Protein AF-A0A932KC76-F1 (afdb_monomer_lite)

Radius of gyration: 28.45 Å; chains: 1; bounding box: 93×72×53 Å

Foldseek 3Di:
DDDDDDDDDDDDDDDPPPDLVVQLCCPLVCVCPPDPPPDPPPPDDDDDPPDDDDDDDDDDDDDDDDDDDDDDDDDDDDDDDDDDDDDDPPDDPQDQQPQDPVDWDAAWDWDWDQDPVGIDIDIDGCLQPRQVVRFQVSCVSNVVQPPWDQLDDDPPPDGKIQAPVSPPPHFATSVGQFFFDAAACVLSCQVVDAPLRSNVPDDDDPVRRRPGSVRVLVVQVADYDNSHRHDRDDVSDDDFDAPHGGRGGRMD

Secondary structure (DSSP, 8-state):
-PPPPPP--------SSSSSSTTTTSSHHHHGGG--SS-S--S---------------------------------------------------PPPPP--SPPP-SEEEEEEEETTEEEEEEEETTT-HHHHHHHHHHHHTTTTTT----EEETTTEEE---SSSSSS---BTTBS-B-----TGGGTTTSSBHHHHTTT----HHHHTSBHHHHHHHTT----TTS-PPP--TT------SSTT-B-S--

Sequence (252 aa):
MRPRKLPISCSAPTACEGVLTGQISERIVSYLAKKNLSDYPARAMKNLHKFIIPLFALAFLLVSCKPETGPGNEAAPEQADSGTTDDSMKAEPYAIAPEFTGKLLTGKHTVVLRTSKGEITIVLNADAAPKTVTNFIYLAKSGYYNGLTFHRIIPGFMAQGGDPNGDGTGGASIFGESFEDEINADSYGLDDKTLKEAAEGQPLPPDIANKTIKEYYEMQGYTYDNKLRSLPMVRGAIAMANRGPNTNGSQF

Structure (mmCIF, N/CA/C/O backbone):
data_AF-A0A932KC76-F1
#
_entry.id   AF-A0A932KC76-F1
#
loop_
_atom_site.group_PDB
_atom_site.id
_atom_site.type_symbol
_atom_site.label_atom_id
_atom_site.label_alt_id
_atom_site.label_comp_id
_atom_site.label_asym_id
_atom_site.label_entity_id
_atom_site.label_seq_id
_atom_site.pdbx_PDB_ins_code
_atom_site.Cartn_x
_atom_site.Cartn_y
_atom_site.Cartn_z
_atom_site.occupancy
_atom_site.B_iso_or_equiv
_atom_site.auth_seq_id
_atom_site.auth_comp_id
_atom_site.auth_asym_id
_atom_site.auth_atom_id
_atom_site.pdbx_PDB_model_num
ATOM 1 N N . MET A 1 1 ? -15.060 -46.368 -23.880 1.00 43.22 1 MET A N 1
ATOM 2 C CA . MET A 1 1 ? -15.040 -45.875 -22.484 1.00 43.22 1 MET A CA 1
ATOM 3 C C . MET A 1 1 ? -15.166 -44.357 -22.506 1.00 43.22 1 MET A C 1
ATOM 5 O O . MET A 1 1 ? -14.297 -43.705 -23.061 1.00 43.22 1 MET A O 1
ATOM 9 N N . ARG A 1 2 ? -16.277 -43.801 -22.003 1.00 35.44 2 ARG A N 1
ATOM 10 C CA . ARG A 1 2 ? -16.470 -42.350 -21.804 1.00 35.44 2 ARG A CA 1
ATOM 11 C C . ARG A 1 2 ? -16.058 -41.993 -20.367 1.00 35.44 2 ARG A C 1
ATOM 13 O O . ARG A 1 2 ? -16.341 -42.803 -19.482 1.00 35.44 2 ARG A O 1
ATOM 20 N N . PRO A 1 3 ? -15.448 -40.828 -20.097 1.00 41.25 3 PRO A N 1
ATOM 21 C CA . PRO A 1 3 ? -15.157 -40.423 -18.727 1.00 41.25 3 PRO A CA 1
ATOM 22 C C . PRO A 1 3 ? -16.449 -40.020 -18.000 1.00 41.25 3 PRO A C 1
ATOM 24 O O . PRO A 1 3 ? -17.305 -39.318 -18.546 1.00 41.25 3 PRO A O 1
ATOM 27 N N . ARG A 1 4 ? -16.603 -40.520 -16.769 1.00 34.84 4 ARG A N 1
ATOM 28 C CA . ARG A 1 4 ? -17.743 -40.264 -15.881 1.00 34.84 4 ARG A CA 1
ATOM 29 C C . ARG A 1 4 ? -17.731 -38.797 -15.445 1.00 34.84 4 ARG A C 1
ATOM 31 O O . ARG A 1 4 ? -16.767 -38.349 -14.836 1.00 34.84 4 ARG A O 1
ATOM 38 N N . LYS A 1 5 ? -18.821 -38.078 -15.718 1.00 36.31 5 LYS A N 1
ATOM 39 C CA . LYS A 1 5 ? -19.162 -36.830 -15.025 1.00 36.31 5 LYS A CA 1
ATOM 40 C C . LYS A 1 5 ? -19.624 -37.186 -13.610 1.00 36.31 5 LYS A C 1
ATOM 42 O O . LYS A 1 5 ? -20.572 -37.955 -13.465 1.00 36.31 5 LYS A O 1
ATOM 47 N N . LEU A 1 6 ? -18.961 -36.643 -12.593 1.00 34.78 6 LEU A N 1
ATOM 48 C CA . LEU A 1 6 ? -19.499 -36.576 -11.233 1.00 34.78 6 LEU A CA 1
ATOM 49 C C . LEU A 1 6 ? -20.431 -35.354 -11.134 1.00 34.78 6 LEU A C 1
ATOM 51 O O . LEU A 1 6 ? -20.092 -34.307 -11.692 1.00 34.78 6 LEU A O 1
ATOM 55 N N . PRO A 1 7 ? -21.595 -35.464 -10.471 1.00 34.44 7 PRO A N 1
ATOM 56 C CA . PRO A 1 7 ? -22.518 -34.356 -10.307 1.00 34.44 7 PRO A CA 1
ATOM 57 C C . PRO A 1 7 ? -22.162 -33.582 -9.035 1.00 34.44 7 PRO A C 1
ATOM 59 O O . PRO A 1 7 ? -22.054 -34.167 -7.962 1.00 34.44 7 PRO A O 1
ATOM 62 N N . ILE A 1 8 ? -22.025 -32.263 -9.134 1.00 32.06 8 ILE A N 1
ATOM 63 C CA . ILE A 1 8 ? -22.148 -31.392 -7.964 1.00 32.06 8 ILE A CA 1
ATOM 64 C C . ILE A 1 8 ? -23.360 -30.512 -8.227 1.00 32.06 8 ILE A C 1
ATOM 66 O O . ILE A 1 8 ? -23.292 -29.511 -8.937 1.00 32.06 8 ILE A O 1
ATOM 70 N N . SER A 1 9 ? -24.497 -30.958 -7.701 1.00 28.84 9 SER A N 1
ATOM 71 C CA . SER A 1 9 ? -25.629 -30.090 -7.423 1.00 28.84 9 SER A CA 1
ATOM 72 C C . SER A 1 9 ? -25.338 -29.345 -6.124 1.00 28.84 9 SER A C 1
ATOM 74 O O . SER A 1 9 ? -25.142 -29.989 -5.097 1.00 28.84 9 SER A O 1
ATOM 76 N N . CYS A 1 10 ? -25.391 -28.019 -6.147 1.00 26.81 10 CYS A N 1
ATOM 77 C CA . CYS A 1 10 ? -25.793 -27.247 -4.978 1.00 26.81 10 CYS A CA 1
ATOM 78 C C . CYS A 1 10 ? -26.766 -26.168 -5.442 1.00 26.81 10 CYS A C 1
ATOM 80 O O . CYS A 1 10 ? -26.433 -25.274 -6.216 1.00 26.81 10 CYS A O 1
ATOM 82 N N . SER A 1 11 ? -28.000 -26.343 -4.997 1.00 30.75 11 SER A N 1
ATOM 83 C CA . SER A 1 11 ? -29.098 -25.399 -5.047 1.00 30.75 11 SER A CA 1
ATOM 84 C C . SER A 1 11 ? -28.974 -24.362 -3.928 1.00 30.75 11 SER A C 1
ATOM 86 O O . SER A 1 11 ? -28.652 -24.720 -2.798 1.00 30.75 11 SER A O 1
ATOM 88 N N . ALA A 1 12 ? -29.405 -23.146 -4.261 1.00 32.28 12 ALA A N 1
ATOM 89 C CA . ALA A 1 12 ? -29.891 -22.056 -3.411 1.00 32.28 12 ALA A CA 1
ATOM 90 C C . ALA A 1 12 ? -28.934 -20.883 -3.084 1.00 32.28 12 ALA A C 1
ATOM 92 O O . ALA A 1 12 ? -27.738 -21.085 -2.873 1.00 32.28 12 ALA A O 1
ATOM 93 N N . PRO A 1 13 ? -29.472 -19.642 -3.064 1.00 42.00 13 PRO A N 1
ATOM 94 C CA . PRO A 1 13 ? -28.718 -18.396 -3.099 1.00 42.00 13 PRO A CA 1
ATOM 95 C C . PRO A 1 13 ? -28.818 -17.660 -1.756 1.00 42.00 13 PRO A C 1
ATOM 97 O O . PRO A 1 13 ? -29.831 -17.037 -1.489 1.00 42.00 13 PRO A O 1
ATOM 100 N N . THR A 1 14 ? -27.783 -17.707 -0.920 1.00 35.53 14 THR A N 1
ATOM 101 C CA . THR A 1 14 ? -27.634 -16.810 0.250 1.00 35.53 14 THR A CA 1
ATOM 102 C C . THR A 1 14 ? -26.244 -17.019 0.841 1.00 35.53 14 THR A C 1
ATOM 104 O O . THR A 1 14 ? -26.058 -17.782 1.783 1.00 35.53 14 THR A O 1
ATOM 107 N N . ALA A 1 15 ? -25.236 -16.403 0.229 1.00 30.34 15 ALA A N 1
ATOM 108 C CA . ALA A 1 15 ? -23.880 -16.320 0.779 1.00 30.34 15 ALA A CA 1
ATOM 109 C C . ALA A 1 15 ? -23.135 -15.113 0.184 1.00 30.34 15 ALA A C 1
ATOM 111 O O . ALA A 1 15 ? -21.980 -15.208 -0.212 1.00 30.34 15 ALA A O 1
ATOM 112 N N . CYS A 1 16 ? -23.813 -13.971 0.073 1.00 29.89 16 CYS A N 1
ATOM 113 C CA . CYS A 1 16 ? -23.211 -12.716 -0.377 1.00 29.89 16 CYS A CA 1
ATOM 114 C C . CYS A 1 16 ? -23.636 -11.574 0.548 1.00 29.89 16 CYS A C 1
ATOM 116 O O . CYS A 1 16 ? -24.221 -10.603 0.101 1.00 29.89 16 CYS A O 1
ATOM 118 N N . GLU A 1 17 ? -23.359 -11.720 1.845 1.00 31.77 17 GLU A N 1
ATOM 119 C CA . GLU A 1 17 ? -23.468 -10.619 2.822 1.00 31.77 17 GLU A CA 1
ATOM 120 C C . GLU A 1 17 ? -22.498 -10.763 4.021 1.00 31.77 17 GLU A C 1
ATOM 122 O O . GL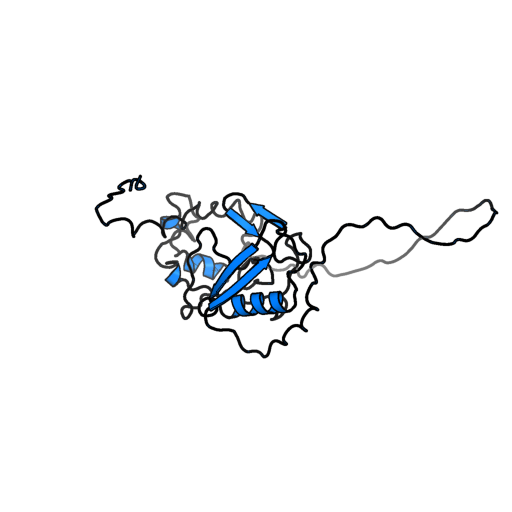U A 1 17 ? -22.505 -9.941 4.927 1.00 31.77 17 GLU A O 1
ATOM 127 N N . GLY A 1 18 ? -21.607 -11.771 4.030 1.00 31.28 18 GLY A N 1
ATOM 128 C CA . GLY A 1 18 ? -20.832 -12.156 5.227 1.00 31.28 18 GLY A CA 1
ATOM 129 C C . GLY A 1 18 ? -19.319 -12.342 5.059 1.00 31.28 18 GLY A C 1
ATOM 130 O O . GLY A 1 18 ? -18.708 -12.979 5.907 1.00 31.28 18 GLY A O 1
ATOM 131 N N . VAL A 1 19 ? -18.700 -11.837 3.981 1.00 34.12 19 VAL A N 1
ATOM 132 C CA . VAL A 1 19 ? -17.247 -12.019 3.714 1.00 34.12 19 VAL A CA 1
ATOM 133 C C . VAL A 1 19 ? -16.432 -10.718 3.817 1.00 34.12 19 VAL A C 1
ATOM 135 O O . VAL A 1 19 ? -15.215 -10.775 3.926 1.00 34.12 19 VAL A O 1
ATOM 138 N N . LEU A 1 20 ? -17.063 -9.540 3.886 1.00 30.62 20 LEU A N 1
ATOM 139 C CA . LEU A 1 20 ? -16.348 -8.255 4.036 1.00 30.62 20 LEU A CA 1
ATOM 140 C C . LEU A 1 20 ? -16.387 -7.676 5.453 1.00 30.62 20 LEU A C 1
ATOM 142 O O . LEU A 1 20 ? -15.526 -6.885 5.814 1.00 30.62 20 LEU A O 1
ATOM 146 N N . THR A 1 21 ? -17.292 -8.166 6.298 1.00 36.34 21 THR A N 1
ATOM 147 C CA . THR A 1 21 ? -17.189 -8.059 7.760 1.00 36.34 21 THR A CA 1
ATOM 148 C C . THR A 1 21 ? -16.098 -8.960 8.344 1.00 36.34 21 THR A C 1
ATOM 150 O O . THR A 1 21 ? -15.566 -8.657 9.407 1.00 36.34 21 THR A O 1
ATOM 153 N N . GLY A 1 22 ? -15.708 -10.020 7.627 1.00 34.06 22 GLY A N 1
ATOM 154 C CA . GLY A 1 22 ? -14.801 -11.078 8.094 1.00 34.06 22 GLY A CA 1
ATOM 155 C C . GLY A 1 22 ? -13.319 -10.707 8.225 1.00 34.06 22 GLY A C 1
ATOM 156 O O . GLY A 1 22 ? -12.520 -11.567 8.566 1.00 34.06 22 GLY A O 1
ATOM 157 N N . GLN A 1 23 ? -12.948 -9.451 7.963 1.00 34.09 23 GLN A N 1
ATOM 158 C CA . GLN A 1 23 ? -11.620 -8.901 8.259 1.00 34.09 23 GLN A CA 1
ATOM 159 C C . GLN A 1 23 ? -11.664 -7.610 9.085 1.00 34.09 23 GLN A C 1
ATOM 161 O O . GLN A 1 23 ? -10.612 -7.145 9.517 1.00 34.09 23 GLN A O 1
ATOM 166 N N . ILE A 1 24 ? -12.848 -7.032 9.345 1.00 43.22 24 ILE A N 1
ATOM 167 C CA . ILE A 1 24 ? -12.976 -5.757 10.083 1.00 43.22 24 ILE A CA 1
ATOM 168 C C . ILE A 1 24 ? -12.354 -5.882 11.493 1.00 43.22 24 ILE A C 1
ATOM 170 O O . ILE A 1 24 ? -11.997 -4.894 12.129 1.00 43.22 24 ILE A O 1
ATOM 174 N N . SER A 1 25 ? -12.187 -7.124 11.959 1.00 47.38 25 SER A N 1
ATOM 175 C CA . SER A 1 25 ? -12.118 -7.512 13.353 1.00 47.38 25 SER A CA 1
ATOM 176 C C . SER A 1 25 ? -10.974 -8.434 13.745 1.00 47.38 25 SER A C 1
ATOM 178 O O . SER A 1 25 ? -11.007 -8.869 14.888 1.00 47.38 25 SER A O 1
ATOM 180 N N . GLU A 1 26 ? -9.962 -8.757 12.929 1.00 42.25 26 GLU A N 1
ATOM 181 C CA . GLU A 1 26 ? -9.049 -9.857 13.333 1.00 42.25 26 GLU A CA 1
ATOM 182 C C . GLU A 1 26 ? -8.224 -9.569 14.622 1.00 42.25 26 GLU A C 1
ATOM 184 O O . GLU A 1 26 ? -7.392 -10.385 14.995 1.00 42.25 26 GLU A O 1
ATOM 189 N N . ARG A 1 27 ? -8.462 -8.415 15.285 1.00 41.88 27 ARG A N 1
ATOM 190 C CA . ARG A 1 27 ? -8.756 -8.137 16.732 1.00 41.88 27 ARG A CA 1
ATOM 191 C C . ARG A 1 27 ? -8.798 -6.603 17.077 1.00 41.88 27 ARG A C 1
ATOM 193 O O . ARG A 1 27 ? -7.955 -6.149 17.845 1.00 41.88 27 ARG A O 1
ATOM 200 N N . ILE A 1 28 ? -9.515 -5.697 16.389 1.00 46.59 28 ILE A N 1
ATOM 201 C CA . ILE A 1 28 ? -9.200 -4.230 16.479 1.00 46.59 28 ILE A CA 1
ATOM 202 C C . ILE A 1 28 ? -7.684 -3.820 16.265 1.00 46.59 28 ILE A C 1
ATOM 204 O O . ILE A 1 28 ? -7.224 -2.761 16.666 1.00 46.59 28 ILE A O 1
ATOM 208 N N . VAL A 1 29 ? -6.732 -4.517 15.627 1.00 46.41 29 VAL A N 1
ATOM 209 C CA . VAL A 1 29 ? -6.619 -5.879 15.076 1.00 46.41 29 VAL A CA 1
ATOM 210 C C . VAL A 1 29 ? -5.594 -6.767 15.839 1.00 46.41 29 VAL A C 1
ATOM 212 O O . VAL A 1 29 ? -5.428 -7.953 15.605 1.00 46.41 29 VAL A O 1
ATOM 215 N N . SER A 1 30 ? -4.970 -6.226 16.886 1.00 37.06 30 SER A N 1
ATOM 216 C CA . SER A 1 30 ? -4.443 -6.969 18.053 1.00 37.06 30 SER A CA 1
ATOM 217 C C . SER A 1 30 ? -4.619 -6.119 19.323 1.00 37.06 30 SER A C 1
ATOM 219 O O . SER A 1 30 ? -3.827 -6.207 20.262 1.00 37.06 30 SER A O 1
ATOM 221 N N . TYR A 1 31 ? -5.699 -5.322 19.296 1.00 36.56 31 TYR A N 1
ATOM 222 C CA . TYR A 1 31 ? -6.247 -4.396 20.285 1.00 36.56 31 TYR A CA 1
ATOM 223 C C . TYR A 1 31 ? -5.351 -3.220 20.687 1.00 36.56 31 TYR A C 1
ATOM 225 O O . TYR A 1 31 ? -4.827 -3.228 21.789 1.00 36.56 31 TYR A O 1
ATOM 233 N N . LEU A 1 32 ? -5.119 -2.204 19.840 1.00 43.03 32 LEU A N 1
ATOM 234 C CA . LEU A 1 32 ? -4.143 -1.143 20.193 1.00 43.03 32 LEU A CA 1
ATOM 235 C C . LEU A 1 32 ? -2.765 -1.757 20.544 1.00 43.03 32 LEU A C 1
ATOM 237 O O . LEU A 1 32 ? -2.151 -1.362 21.534 1.00 43.03 32 LEU A O 1
ATOM 241 N N . ALA A 1 33 ? -2.370 -2.827 19.834 1.00 39.38 33 ALA A N 1
ATOM 242 C CA . ALA A 1 33 ? -1.402 -3.845 20.257 1.00 39.38 33 ALA A CA 1
ATOM 243 C C . ALA A 1 33 ? -0.299 -3.322 21.203 1.00 39.38 33 ALA A C 1
ATOM 245 O O . ALA A 1 33 ? 0.772 -2.904 20.776 1.00 39.38 33 ALA A O 1
ATOM 246 N N . LYS A 1 34 ? -0.588 -3.430 22.510 1.00 35.72 34 LYS A N 1
ATOM 247 C CA . LYS A 1 34 ? 0.327 -3.361 23.665 1.00 35.72 34 LYS A CA 1
ATOM 248 C C . LYS A 1 34 ? 0.801 -2.006 24.224 1.00 35.72 34 LYS A C 1
ATOM 250 O O . LYS A 1 34 ? 1.716 -2.049 25.040 1.00 35.72 34 LYS A O 1
ATOM 255 N N . LYS A 1 35 ? 0.118 -0.876 23.994 1.00 43.44 35 LYS A N 1
ATOM 256 C CA . LYS A 1 35 ? 0.541 0.489 24.412 1.00 43.44 35 LYS A CA 1
ATOM 257 C C . LYS A 1 35 ? 1.549 1.115 23.436 1.00 43.44 35 LYS A C 1
ATOM 259 O O . LYS A 1 35 ? 2.639 0.586 23.243 1.00 43.44 35 LYS A O 1
ATOM 264 N N . ASN A 1 36 ? 1.283 2.353 23.023 1.00 36.97 36 ASN A N 1
ATOM 265 C CA . ASN A 1 36 ? 2.328 3.379 23.045 1.00 36.97 36 ASN A CA 1
ATOM 266 C C . ASN A 1 36 ? 2.741 3.579 24.517 1.00 36.97 36 ASN A C 1
ATOM 268 O O . ASN A 1 36 ? 2.145 4.358 25.255 1.00 36.97 36 ASN A O 1
ATOM 272 N N . LEU A 1 37 ? 3.697 2.769 24.968 1.00 40.69 37 LEU A N 1
ATOM 273 C CA . LEU A 1 37 ? 4.413 2.878 26.236 1.00 40.69 37 LEU A CA 1
ATOM 274 C C . LEU A 1 37 ? 5.452 4.018 26.103 1.00 40.69 37 LEU A C 1
ATOM 276 O O . LEU A 1 37 ? 6.639 3.736 26.095 1.00 40.69 37 LEU A O 1
ATOM 280 N N . SER A 1 38 ? 5.051 5.268 25.839 1.00 34.97 38 SER A N 1
ATOM 281 C CA . SER A 1 38 ? 5.394 6.382 26.745 1.00 34.97 38 SER A CA 1
ATOM 282 C C . SER A 1 38 ? 4.512 7.635 26.635 1.00 34.97 38 SER A C 1
ATOM 284 O O . SER A 1 38 ? 4.485 8.396 27.595 1.00 34.97 38 SER A O 1
ATOM 286 N N . ASP A 1 39 ? 3.791 7.883 25.539 1.00 38.66 39 ASP A N 1
ATOM 287 C CA . ASP A 1 39 ? 3.308 9.242 25.242 1.00 38.66 39 ASP A CA 1
ATOM 288 C C . ASP A 1 39 ? 1.791 9.328 25.025 1.00 38.66 39 ASP A C 1
ATOM 290 O O . ASP A 1 39 ? 1.286 9.362 23.906 1.00 38.66 39 ASP A O 1
ATOM 294 N N . TYR A 1 40 ? 1.054 9.466 26.129 1.00 35.94 40 TYR A N 1
ATOM 295 C CA . TYR A 1 40 ? 0.041 10.523 26.159 1.00 35.94 40 TYR A CA 1
ATOM 296 C C . TYR A 1 40 ? 0.824 11.825 26.342 1.00 35.94 40 TYR A C 1
ATOM 298 O O . TYR A 1 40 ? 1.577 11.897 27.318 1.00 35.94 40 TYR A O 1
ATOM 306 N N . PRO A 1 41 ? 0.682 12.867 25.500 1.00 36.66 41 PRO A N 1
ATOM 307 C CA . PRO A 1 41 ? 1.266 14.145 25.853 1.00 36.66 41 PRO A CA 1
ATOM 308 C C . PRO A 1 41 ? 0.574 14.603 27.135 1.00 36.66 41 PRO A C 1
ATOM 310 O O . PRO A 1 41 ? -0.601 14.983 27.136 1.00 36.66 41 PRO A O 1
ATOM 313 N N . ALA A 1 42 ? 1.312 14.536 28.244 1.00 33.31 42 ALA A N 1
ATOM 314 C CA . ALA A 1 42 ? 0.985 15.256 29.451 1.00 33.31 42 ALA A CA 1
ATOM 315 C C . ALA A 1 42 ? 0.815 16.713 29.033 1.00 33.31 42 ALA A C 1
ATOM 317 O O . ALA A 1 42 ? 1.764 17.425 28.694 1.00 33.31 42 ALA A O 1
ATOM 318 N N . ARG A 1 43 ? -0.440 17.144 28.982 1.00 36.75 43 ARG A N 1
ATOM 319 C CA . ARG A 1 43 ? -0.778 18.540 28.809 1.00 36.75 43 ARG A CA 1
ATOM 320 C C . ARG A 1 43 ? -0.072 19.294 29.940 1.00 36.75 43 ARG A C 1
ATOM 322 O O . ARG A 1 43 ? -0.369 19.060 31.105 1.00 36.75 43 ARG A O 1
ATOM 329 N N . ALA A 1 44 ? 0.820 20.200 29.541 1.00 35.47 44 ALA A N 1
ATOM 330 C CA . ALA A 1 44 ? 1.606 21.136 30.346 1.00 35.47 44 ALA A CA 1
ATOM 331 C C . ALA A 1 44 ? 2.957 20.636 30.896 1.00 35.47 44 ALA A C 1
ATOM 333 O O . ALA A 1 44 ? 3.049 20.148 32.014 1.00 35.47 44 ALA A O 1
ATOM 334 N N . MET A 1 45 ? 4.042 21.009 30.210 1.00 31.02 45 MET A N 1
ATOM 335 C CA . MET A 1 45 ? 5.187 21.604 30.903 1.00 31.02 45 MET A CA 1
ATOM 336 C C . MET A 1 45 ? 5.577 22.919 30.234 1.00 31.02 45 MET A C 1
ATOM 338 O O . MET A 1 45 ? 6.147 22.976 29.149 1.00 31.02 45 MET A O 1
ATOM 342 N N . LYS A 1 46 ? 5.222 24.002 30.926 1.00 41.28 46 LYS A N 1
ATOM 343 C CA . LYS A 1 46 ? 5.827 25.317 30.756 1.00 41.28 46 LYS A CA 1
ATOM 344 C C . LYS A 1 46 ? 7.308 25.192 31.131 1.00 41.28 46 LYS A C 1
ATOM 346 O O . LYS A 1 46 ? 7.613 24.675 32.199 1.00 41.28 46 LYS A O 1
ATOM 351 N N . ASN A 1 47 ? 8.179 25.772 30.311 1.00 40.84 47 ASN A N 1
ATOM 352 C CA . ASN A 1 47 ? 9.558 26.144 30.636 1.00 40.84 47 ASN A CA 1
ATOM 353 C C . ASN A 1 47 ? 10.582 25.002 30.771 1.00 40.84 47 ASN A C 1
ATOM 355 O O . ASN A 1 47 ? 10.936 24.616 31.881 1.00 40.84 47 ASN A O 1
ATOM 359 N N . LEU A 1 48 ? 11.205 24.602 29.657 1.00 37.28 48 LEU A N 1
ATOM 360 C CA . LEU A 1 48 ? 12.538 23.975 29.705 1.00 37.28 48 LEU A CA 1
ATOM 361 C C . LEU A 1 48 ? 13.510 24.528 28.648 1.00 37.28 48 LEU A C 1
ATOM 363 O O . LEU A 1 48 ? 14.383 23.838 28.148 1.00 37.28 48 LEU A O 1
ATOM 367 N N . HIS A 1 49 ? 13.420 25.831 28.376 1.00 34.28 49 HIS A N 1
ATOM 368 C CA . HIS A 1 49 ? 14.472 26.620 27.705 1.00 34.28 49 HIS A CA 1
ATOM 369 C C . HIS A 1 49 ? 15.606 27.027 28.672 1.00 34.28 49 HIS A C 1
ATOM 371 O O . HIS A 1 49 ? 16.414 27.904 28.380 1.00 34.28 49 HIS A O 1
ATOM 377 N N . LYS A 1 50 ? 15.664 26.415 29.858 1.00 37.72 50 LYS A N 1
ATOM 378 C CA . LYS A 1 50 ? 16.699 26.654 30.863 1.00 37.72 50 LYS A CA 1
ATOM 379 C C . LYS A 1 50 ? 17.589 25.425 30.978 1.00 37.72 50 LYS A C 1
ATOM 381 O O . LYS A 1 50 ? 17.487 24.749 31.979 1.00 37.72 50 LYS A O 1
ATOM 386 N N . PHE A 1 51 ? 18.416 25.140 29.979 1.00 33.91 51 PHE A N 1
ATOM 387 C CA . PHE A 1 51 ? 19.782 24.653 30.197 1.00 33.91 51 PHE A CA 1
ATOM 388 C C . PHE A 1 51 ? 20.593 24.945 28.933 1.00 33.91 51 PHE A C 1
ATOM 390 O O . PHE A 1 51 ? 20.376 24.388 27.862 1.00 33.91 51 PHE A O 1
ATOM 397 N N . ILE A 1 52 ? 21.454 25.942 29.090 1.00 34.38 52 ILE A N 1
ATOM 398 C CA . ILE A 1 52 ? 22.343 26.530 28.102 1.00 34.38 52 ILE A CA 1
ATOM 399 C C . ILE A 1 52 ? 23.605 25.648 27.985 1.00 34.38 52 ILE A C 1
ATOM 401 O O . ILE A 1 52 ? 24.109 25.128 28.975 1.00 34.38 52 ILE A O 1
ATOM 405 N N . ILE A 1 53 ? 24.040 25.504 26.736 1.00 33.69 53 ILE A N 1
ATOM 406 C CA . ILE A 1 53 ? 25.271 24.973 26.101 1.00 33.69 53 ILE A CA 1
ATOM 407 C C . ILE A 1 53 ? 26.575 25.572 26.732 1.00 33.69 53 ILE A C 1
ATOM 409 O O . ILE A 1 53 ? 26.437 26.567 27.443 1.00 33.69 53 ILE A O 1
ATOM 413 N N . PRO A 1 54 ? 27.850 25.238 26.373 1.00 46.88 54 PRO A N 1
ATOM 414 C CA . PRO A 1 54 ? 28.623 24.010 26.044 1.00 46.88 54 PRO A CA 1
ATOM 415 C C . PRO A 1 54 ? 29.864 23.853 26.990 1.00 46.88 54 PRO A C 1
ATOM 417 O O . PRO A 1 54 ? 29.944 24.539 28.001 1.00 46.88 54 PRO A O 1
ATOM 420 N N . LEU A 1 55 ? 30.871 23.042 26.593 1.00 30.52 55 LEU A N 1
ATOM 421 C CA . LEU A 1 55 ? 32.340 23.279 26.701 1.00 30.52 55 LEU A CA 1
ATOM 422 C C . LEU A 1 55 ? 33.100 22.122 27.390 1.00 30.52 55 LEU A C 1
ATOM 424 O O . LEU A 1 55 ? 32.998 21.948 28.596 1.00 30.52 55 LEU A O 1
ATOM 428 N N . PHE A 1 56 ? 33.888 21.347 26.635 1.00 32.44 56 PHE A N 1
ATOM 429 C CA . PHE A 1 56 ? 35.359 21.359 26.721 1.00 32.44 56 PHE A CA 1
ATOM 430 C C . PHE A 1 56 ? 35.987 20.331 25.770 1.00 32.44 56 PHE A C 1
ATOM 432 O O . PHE A 1 56 ? 35.671 19.144 25.779 1.00 32.44 56 PHE A O 1
ATOM 439 N N . ALA A 1 57 ? 36.899 20.836 24.945 1.00 32.59 57 ALA A N 1
ATOM 440 C CA . ALA A 1 57 ? 37.867 20.067 24.186 1.00 32.59 57 ALA A CA 1
ATOM 441 C C . ALA A 1 57 ? 39.022 19.590 25.088 1.00 32.59 57 ALA A C 1
ATOM 443 O O . ALA A 1 57 ? 39.243 20.158 26.157 1.00 32.59 57 ALA A O 1
ATOM 444 N N . LEU A 1 58 ? 39.817 18.664 24.538 1.00 32.97 58 LEU A N 1
ATOM 445 C CA . LEU A 1 58 ? 41.291 18.606 24.584 1.00 32.97 58 LEU A CA 1
ATOM 446 C C . LEU A 1 58 ? 41.900 17.303 25.150 1.00 32.97 58 LEU A C 1
ATOM 448 O O . LEU A 1 58 ? 41.923 17.056 26.349 1.00 32.97 58 LEU A O 1
ATOM 452 N N . ALA A 1 59 ? 42.406 16.512 24.196 1.00 36.19 59 ALA A N 1
ATOM 453 C CA . ALA A 1 59 ? 43.642 15.721 24.142 1.00 36.19 59 ALA A CA 1
ATOM 454 C C . ALA A 1 59 ? 44.410 15.355 25.428 1.00 36.19 59 ALA A C 1
ATOM 456 O O . ALA A 1 59 ? 44.790 16.233 26.190 1.00 36.19 59 ALA A O 1
ATOM 457 N N . PHE A 1 60 ? 44.867 14.094 25.503 1.00 37.22 60 PHE A N 1
ATOM 458 C CA . PHE A 1 60 ? 46.260 13.779 25.854 1.00 37.22 60 PHE A CA 1
ATOM 459 C C . PHE A 1 60 ? 46.750 12.479 25.182 1.00 37.22 60 PHE A C 1
ATOM 461 O O . PHE A 1 60 ? 45.973 11.612 24.795 1.00 37.22 60 PHE A O 1
ATOM 468 N N . LEU A 1 61 ? 48.067 12.438 24.996 1.00 33.06 61 LEU A N 1
ATOM 469 C CA . LEU A 1 61 ? 48.899 11.753 24.003 1.00 33.06 61 LEU A CA 1
ATOM 470 C C . LEU A 1 61 ? 49.804 10.674 24.655 1.00 33.06 61 LEU A C 1
ATOM 472 O O . LEU A 1 61 ? 50.295 10.922 25.750 1.00 33.06 61 LEU A O 1
ATOM 476 N N . LEU A 1 62 ? 50.138 9.618 23.881 1.00 35.47 62 LEU A N 1
ATOM 477 C CA . LEU A 1 62 ? 51.395 8.807 23.861 1.00 35.47 62 LEU A CA 1
ATOM 478 C C . LEU A 1 62 ? 51.692 7.914 25.100 1.00 35.47 62 LEU A C 1
ATOM 480 O O . LEU A 1 62 ? 51.216 8.194 26.186 1.00 35.47 62 LEU A O 1
ATOM 484 N N . VAL A 1 63 ? 52.418 6.782 25.080 1.00 39.00 63 VAL A N 1
ATOM 485 C CA . VAL A 1 63 ? 53.698 6.306 24.480 1.00 39.00 63 VAL A CA 1
ATOM 486 C C . VAL A 1 63 ? 53.668 4.746 24.660 1.00 39.00 63 VAL A C 1
ATOM 488 O O . VAL A 1 63 ? 53.086 4.294 25.638 1.00 39.00 63 VAL A O 1
ATOM 491 N N . SER A 1 64 ? 54.167 3.826 23.813 1.00 30.38 64 SER A N 1
ATOM 492 C CA . SER A 1 64 ? 55.592 3.519 23.583 1.00 30.38 64 SER A CA 1
ATOM 493 C C . SER A 1 64 ? 55.829 2.352 22.594 1.00 30.38 64 SER A C 1
ATOM 495 O O . SER A 1 64 ? 55.138 1.342 22.662 1.00 30.38 64 SER A O 1
ATOM 497 N N . CYS A 1 65 ? 56.844 2.555 21.736 1.00 29.28 65 CYS A N 1
ATOM 498 C CA . CYS A 1 65 ? 57.885 1.687 21.129 1.00 29.28 65 CYS A CA 1
ATOM 499 C C . CYS A 1 65 ? 57.784 0.142 21.095 1.00 29.28 65 CYS A C 1
ATOM 501 O O . CYS A 1 65 ? 57.360 -0.458 22.068 1.00 29.28 65 CYS A O 1
ATOM 503 N N . LYS A 1 66 ? 58.392 -0.617 20.158 1.00 39.62 66 LYS A N 1
ATOM 504 C CA . LYS A 1 66 ? 59.062 -0.498 18.825 1.00 39.62 66 LYS A CA 1
ATOM 505 C C . LYS A 1 66 ? 59.549 -1.962 18.473 1.00 39.62 66 LYS A C 1
ATOM 507 O O . LYS A 1 66 ? 59.098 -2.868 19.164 1.00 39.62 66 LYS A O 1
ATOM 512 N N . PRO A 1 67 ? 60.380 -2.278 17.446 1.00 44.94 67 PRO A N 1
ATOM 513 C CA . PRO A 1 67 ? 60.087 -3.328 16.453 1.00 44.94 67 PRO A CA 1
ATOM 514 C C . PRO A 1 67 ? 61.157 -4.447 16.376 1.00 44.94 67 PRO A C 1
ATOM 516 O O . PRO A 1 67 ? 62.187 -4.343 17.025 1.00 44.94 67 PRO A O 1
ATOM 519 N N . GLU A 1 68 ? 60.997 -5.427 15.480 1.00 32.50 68 GLU A N 1
ATOM 520 C CA . GLU A 1 68 ? 62.135 -6.068 14.793 1.00 32.50 68 GLU A CA 1
ATOM 521 C C . GLU A 1 68 ? 61.794 -6.368 13.324 1.00 32.50 68 GLU A C 1
ATOM 523 O O . GLU A 1 68 ? 60.639 -6.518 12.931 1.00 32.50 68 GLU A O 1
ATOM 528 N N . THR A 1 69 ? 62.844 -6.308 12.513 1.00 30.80 69 THR A N 1
ATOM 529 C CA . THR A 1 69 ? 62.926 -6.151 11.056 1.00 30.80 69 THR A CA 1
ATOM 530 C C . THR A 1 69 ? 63.053 -7.490 10.307 1.00 30.80 69 THR A C 1
ATOM 532 O O . THR A 1 69 ? 63.521 -8.456 10.892 1.00 30.80 69 THR A O 1
ATOM 535 N N . GLY A 1 70 ? 62.649 -7.502 9.020 1.00 26.73 70 GLY A N 1
ATOM 536 C CA . GLY A 1 70 ? 62.495 -8.658 8.096 1.00 26.73 70 GLY A CA 1
ATOM 537 C C . GLY A 1 70 ? 63.782 -9.391 7.654 1.00 26.73 70 GLY A C 1
ATOM 538 O O . GLY A 1 70 ? 64.654 -9.570 8.498 1.00 26.73 70 GLY A O 1
ATOM 539 N N . PRO A 1 71 ? 63.984 -9.796 6.369 1.00 43.06 71 PRO A N 1
ATOM 540 C CA . PRO A 1 71 ? 63.167 -9.644 5.143 1.00 43.06 71 PRO A CA 1
ATOM 541 C C . PRO A 1 71 ? 62.998 -10.952 4.309 1.00 43.06 71 PRO A C 1
ATOM 543 O O . PRO A 1 71 ? 63.587 -11.980 4.628 1.00 43.06 71 PRO A O 1
ATOM 546 N N . GLY A 1 72 ? 62.257 -10.901 3.187 1.00 27.53 72 GLY A N 1
ATOM 547 C CA . GLY A 1 72 ? 62.389 -11.897 2.105 1.00 27.53 72 GLY A CA 1
ATOM 548 C C . GLY A 1 72 ? 61.166 -12.100 1.197 1.00 27.53 72 GLY A C 1
ATOM 549 O O . GLY A 1 72 ? 60.343 -12.951 1.493 1.00 27.53 72 GLY A O 1
ATOM 550 N N . ASN A 1 73 ? 61.104 -11.313 0.114 1.00 31.00 73 ASN A N 1
ATOM 551 C CA . ASN A 1 73 ? 60.775 -11.656 -1.288 1.00 31.00 73 ASN A CA 1
ATOM 552 C C . ASN A 1 73 ? 59.588 -12.603 -1.599 1.00 31.00 73 ASN A C 1
ATOM 554 O O . ASN A 1 73 ? 59.601 -13.758 -1.204 1.00 31.00 73 ASN A O 1
ATOM 558 N N . GLU A 1 74 ? 58.617 -12.185 -2.426 1.00 30.56 74 GLU A N 1
ATOM 559 C CA . GLU A 1 74 ? 58.603 -12.279 -3.906 1.00 30.56 74 GLU A CA 1
ATOM 560 C C . GLU A 1 74 ? 57.176 -12.084 -4.477 1.00 30.56 74 GLU A C 1
ATOM 562 O O . GLU A 1 74 ? 56.173 -12.266 -3.791 1.00 30.56 74 GLU A O 1
ATOM 567 N N . ALA A 1 75 ? 57.106 -11.622 -5.728 1.00 28.36 75 ALA A N 1
ATOM 568 C CA . ALA A 1 75 ? 55.911 -11.170 -6.439 1.00 28.36 75 ALA A CA 1
ATOM 569 C C . ALA A 1 75 ? 55.138 -12.302 -7.161 1.00 28.36 75 ALA A C 1
ATOM 571 O O . ALA A 1 75 ? 55.677 -13.371 -7.425 1.00 28.36 75 ALA A O 1
ATOM 572 N N . ALA A 1 76 ? 53.874 -12.010 -7.497 1.00 31.73 76 ALA A N 1
ATOM 573 C CA . ALA A 1 76 ? 52.886 -12.832 -8.221 1.00 31.73 76 ALA A CA 1
ATOM 574 C C . ALA A 1 76 ? 53.315 -13.220 -9.669 1.00 31.73 76 ALA A C 1
ATOM 576 O O . ALA A 1 76 ? 54.269 -12.616 -10.166 1.00 31.73 76 ALA A O 1
ATOM 577 N N . PRO A 1 77 ? 52.636 -14.164 -10.382 1.00 36.12 77 PRO A N 1
ATOM 578 C CA . PRO A 1 77 ? 51.296 -13.903 -10.956 1.00 36.12 77 PRO A CA 1
ATOM 579 C C . PRO A 1 77 ? 50.301 -15.100 -11.095 1.00 36.12 77 PRO A C 1
ATOM 581 O O . PRO A 1 77 ? 50.679 -16.257 -11.206 1.00 36.12 77 PRO A O 1
ATOM 584 N N . GLU A 1 78 ? 49.011 -14.736 -11.073 1.00 28.08 78 GLU A N 1
ATOM 585 C CA . GLU A 1 78 ? 47.853 -15.069 -11.946 1.00 28.08 78 GLU A CA 1
ATOM 586 C C . GLU A 1 78 ? 47.597 -16.435 -12.661 1.00 28.08 78 GLU A C 1
ATOM 588 O O . GLU A 1 78 ? 48.458 -16.979 -13.341 1.00 28.08 78 GLU A O 1
ATOM 593 N N . GLN A 1 79 ? 46.287 -16.783 -12.670 1.00 26.11 79 GLN A N 1
ATOM 594 C CA . GLN A 1 79 ? 45.478 -17.608 -13.613 1.00 26.11 79 GLN A CA 1
ATOM 595 C C . GLN A 1 79 ? 45.665 -19.139 -13.611 1.00 26.11 79 GLN A C 1
ATOM 597 O O . GLN A 1 79 ? 46.756 -19.638 -13.406 1.00 26.11 79 GLN A O 1
ATOM 602 N N . ALA A 1 80 ? 44.687 -20.000 -13.910 1.00 28.17 80 ALA A N 1
ATOM 603 C CA . ALA A 1 80 ? 43.226 -20.008 -14.055 1.00 28.17 80 ALA A CA 1
ATOM 604 C C . ALA A 1 80 ? 42.865 -21.497 -14.285 1.00 28.17 80 ALA A C 1
ATOM 606 O O . ALA A 1 80 ? 43.638 -22.180 -14.952 1.00 28.17 80 ALA A O 1
ATOM 607 N N . ASP A 1 81 ? 41.721 -22.005 -13.816 1.00 25.78 81 ASP A N 1
ATOM 608 C CA . ASP A 1 81 ? 41.033 -23.067 -14.567 1.00 25.78 81 ASP A CA 1
ATOM 609 C C . ASP A 1 81 ? 39.527 -23.091 -14.290 1.00 25.78 81 ASP A C 1
ATOM 611 O O . ASP A 1 81 ? 39.039 -22.931 -13.171 1.00 25.78 81 ASP A O 1
ATOM 615 N N . SER A 1 82 ? 38.830 -23.241 -15.401 1.00 26.72 82 SER A N 1
ATOM 616 C CA . SER A 1 82 ? 37.413 -23.157 -15.675 1.00 26.72 82 SER A CA 1
ATOM 617 C C . SER A 1 82 ? 36.707 -24.501 -15.495 1.00 26.72 82 SER A C 1
ATOM 619 O O . SER A 1 82 ? 37.208 -25.542 -15.903 1.00 26.72 82 SER A O 1
ATOM 621 N N . GLY A 1 83 ? 35.484 -24.464 -14.967 1.00 27.66 83 GLY A N 1
ATOM 622 C CA . GLY A 1 83 ? 34.588 -25.616 -14.883 1.00 27.66 83 GLY A CA 1
ATOM 623 C C . GLY A 1 83 ? 33.131 -25.168 -14.905 1.00 27.66 83 GLY A C 1
ATOM 624 O O . GLY A 1 83 ? 32.530 -24.916 -13.868 1.00 27.66 83 GLY A O 1
ATOM 625 N N . THR A 1 84 ? 32.622 -25.021 -16.122 1.00 29.30 84 THR A N 1
ATOM 626 C CA . THR A 1 84 ? 31.290 -24.624 -16.597 1.00 29.30 84 THR A CA 1
ATOM 627 C C . THR A 1 84 ? 30.091 -25.103 -15.765 1.00 29.30 84 THR A C 1
ATOM 629 O O . THR A 1 84 ? 29.942 -26.298 -15.527 1.00 29.30 84 THR A O 1
ATOM 632 N N . THR A 1 85 ? 29.145 -24.197 -15.484 1.00 28.78 85 THR A N 1
ATOM 633 C CA . THR A 1 85 ? 27.709 -24.523 -15.548 1.00 28.78 85 THR A CA 1
ATOM 634 C C . THR A 1 85 ? 26.935 -23.443 -16.296 1.00 28.78 85 THR A C 1
ATOM 636 O O . THR A 1 85 ? 27.220 -22.250 -16.223 1.00 28.78 85 THR A O 1
ATOM 639 N N . ASP A 1 86 ? 26.018 -23.972 -17.087 1.00 36.38 86 ASP A N 1
ATOM 640 C CA . ASP A 1 86 ? 25.167 -23.406 -18.114 1.00 36.38 86 ASP A CA 1
ATOM 641 C C . ASP A 1 86 ? 23.907 -22.777 -17.498 1.00 36.38 86 ASP A C 1
ATOM 643 O O . ASP A 1 86 ? 23.273 -23.381 -16.634 1.00 36.38 86 ASP A O 1
ATOM 647 N N . ASP A 1 87 ? 23.597 -21.546 -17.893 1.00 35.50 87 ASP A N 1
ATOM 648 C CA . ASP A 1 87 ? 22.338 -21.152 -18.544 1.00 35.50 87 ASP A CA 1
ATOM 649 C C . ASP A 1 87 ? 22.118 -19.650 -18.325 1.00 35.50 87 ASP A C 1
ATOM 651 O O . ASP A 1 87 ? 21.841 -19.135 -17.236 1.00 35.50 87 ASP A O 1
ATOM 655 N N . SER A 1 88 ? 22.330 -18.916 -19.406 1.00 37.16 88 SER A N 1
ATOM 656 C CA . SER A 1 88 ? 22.228 -17.473 -19.468 1.00 37.16 88 SER A CA 1
ATOM 657 C C . SER A 1 88 ? 20.767 -17.025 -19.384 1.00 37.16 88 SER A C 1
ATOM 659 O O . SER A 1 88 ? 20.097 -16.862 -20.404 1.00 37.16 88 SER A O 1
ATOM 661 N N . MET A 1 89 ? 20.302 -16.664 -18.188 1.00 42.50 89 MET A N 1
ATOM 662 C CA . MET A 1 89 ? 19.310 -15.595 -18.079 1.00 42.50 89 MET A CA 1
ATOM 663 C C . MET A 1 89 ? 19.997 -14.288 -18.483 1.00 42.50 89 MET A C 1
ATOM 665 O O . MET A 1 89 ? 20.568 -13.577 -17.657 1.00 42.50 89 MET A O 1
ATOM 669 N N . LYS A 1 90 ? 19.977 -13.979 -19.783 1.00 34.38 90 LYS A N 1
ATOM 670 C CA . LYS A 1 90 ? 20.274 -12.631 -20.267 1.00 34.38 90 LYS A CA 1
ATOM 671 C C . LYS A 1 90 ? 19.262 -11.683 -19.627 1.00 34.38 90 LYS A C 1
ATOM 673 O O . LYS A 1 90 ? 18.110 -11.619 -20.048 1.00 34.38 90 LYS A O 1
ATOM 678 N N . ALA A 1 91 ? 19.689 -10.977 -18.585 1.00 41.94 91 ALA A N 1
ATOM 679 C CA . ALA A 1 91 ? 19.030 -9.755 -18.173 1.00 41.94 91 ALA A CA 1
ATOM 680 C C . ALA A 1 91 ? 19.117 -8.796 -19.365 1.00 41.94 91 ALA A C 1
ATOM 682 O O . ALA A 1 91 ? 20.214 -8.429 -19.790 1.00 41.94 91 ALA A O 1
ATOM 683 N N . GLU A 1 92 ? 17.965 -8.462 -19.945 1.00 45.00 92 GLU A N 1
ATOM 684 C CA . GLU A 1 92 ? 17.857 -7.344 -20.879 1.00 45.00 92 GLU A CA 1
ATOM 685 C C . GLU A 1 92 ? 18.543 -6.123 -20.242 1.00 45.00 92 GLU A C 1
ATOM 687 O O . GLU A 1 92 ? 18.344 -5.880 -19.043 1.00 45.00 92 GLU A O 1
ATOM 692 N N . PRO A 1 93 ? 19.389 -5.387 -20.986 1.00 41.94 93 PRO A N 1
ATOM 693 C CA . PRO A 1 93 ? 20.078 -4.221 -20.452 1.00 41.94 93 PRO A CA 1
ATOM 694 C C . PRO A 1 93 ? 19.031 -3.276 -19.867 1.00 41.94 93 PRO A C 1
ATOM 696 O O . PRO A 1 93 ? 18.076 -2.920 -20.557 1.00 41.94 93 PRO A O 1
ATOM 699 N N . TYR A 1 94 ? 19.191 -2.937 -18.581 1.00 50.84 94 TYR A N 1
ATOM 700 C CA . TYR A 1 94 ? 18.274 -2.083 -17.828 1.00 50.84 94 TYR A CA 1
ATOM 701 C C . TYR A 1 94 ? 17.895 -0.882 -18.692 1.00 50.84 94 TYR A C 1
ATOM 703 O O . TYR A 1 94 ? 18.733 -0.024 -18.983 1.00 50.84 94 TYR A O 1
ATOM 711 N N . ALA A 1 95 ? 16.640 -0.856 -19.143 1.00 53.12 95 ALA A N 1
ATOM 712 C CA . ALA A 1 95 ? 16.102 0.299 -19.829 1.00 53.12 95 ALA A CA 1
ATOM 713 C C . ALA A 1 95 ? 16.304 1.493 -18.896 1.00 53.12 95 ALA A C 1
ATOM 715 O O . ALA A 1 95 ? 15.984 1.406 -17.709 1.00 53.12 95 ALA A O 1
ATOM 716 N N . ILE A 1 96 ? 16.876 2.580 -19.420 1.00 57.25 96 ILE A N 1
ATOM 717 C CA . ILE A 1 96 ? 16.988 3.840 -18.685 1.00 57.25 96 ILE A CA 1
ATOM 718 C C . ILE A 1 96 ? 15.616 4.107 -18.069 1.00 57.25 96 ILE A C 1
ATOM 720 O O . ILE A 1 96 ? 14.613 4.129 -18.791 1.00 57.25 96 ILE A O 1
ATOM 724 N N . ALA A 1 97 ? 15.577 4.210 -16.737 1.00 61.19 97 ALA A N 1
ATOM 725 C CA . ALA A 1 97 ? 14.344 4.421 -15.999 1.00 61.19 97 ALA A CA 1
ATOM 726 C C . ALA A 1 97 ? 13.571 5.565 -16.665 1.00 61.19 97 ALA A C 1
ATOM 728 O O . ALA A 1 97 ? 14.167 6.623 -16.893 1.00 61.19 97 ALA A O 1
ATOM 729 N N . PRO A 1 98 ? 12.289 5.379 -17.024 1.00 72.75 98 PRO A N 1
ATOM 730 C CA . PRO A 1 98 ? 11.539 6.465 -17.622 1.00 72.75 98 PRO A CA 1
ATOM 731 C C . PRO A 1 98 ? 11.525 7.634 -16.639 1.00 72.75 98 PRO A C 1
ATOM 733 O O . PRO A 1 98 ? 11.163 7.462 -15.474 1.00 72.75 98 PRO A O 1
ATOM 736 N N . GLU A 1 99 ? 11.928 8.814 -17.102 1.00 80.88 99 GLU A N 1
ATOM 737 C CA . GLU A 1 99 ? 11.808 10.030 -16.307 1.00 80.88 99 GLU A CA 1
ATOM 738 C C . GLU A 1 99 ? 10.326 10.250 -15.971 1.00 80.88 99 GLU A C 1
ATOM 740 O O . GLU A 1 99 ? 9.437 10.084 -16.817 1.00 80.88 99 GLU A O 1
ATOM 745 N N . PHE A 1 100 ? 10.034 10.561 -14.709 1.00 87.19 100 PHE A N 1
ATOM 746 C CA . PHE A 1 100 ? 8.664 10.803 -14.287 1.00 87.19 100 PHE A CA 1
ATOM 747 C C . PHE A 1 100 ? 8.220 12.198 -14.740 1.00 87.19 100 PHE A C 1
ATOM 749 O O . PHE A 1 100 ? 8.653 13.214 -14.208 1.00 87.19 100 PHE A O 1
ATOM 756 N N . THR A 1 101 ? 7.308 12.253 -15.710 1.00 88.06 101 THR A N 1
ATOM 757 C CA . THR A 1 101 ? 6.876 13.504 -16.356 1.00 88.06 101 THR A CA 1
ATOM 758 C C . THR A 1 101 ? 5.783 14.253 -15.578 1.00 88.06 101 THR A C 1
ATOM 760 O O . THR A 1 101 ? 5.060 15.062 -16.158 1.00 88.06 101 THR A O 1
ATOM 763 N N . GLY A 1 102 ? 5.554 13.919 -14.304 1.00 90.12 102 GLY A N 1
ATOM 764 C CA . GLY A 1 102 ? 4.475 14.492 -13.488 1.00 90.12 102 GLY A CA 1
ATOM 765 C C . GLY A 1 102 ? 3.077 13.909 -13.740 1.00 90.12 102 GLY A C 1
ATOM 766 O O . GLY A 1 102 ? 2.137 14.252 -13.026 1.00 90.12 102 GLY A O 1
ATOM 767 N N . LYS A 1 103 ? 2.906 13.020 -14.729 1.00 94.69 103 LYS A N 1
ATOM 768 C CA . LYS A 1 103 ? 1.602 12.436 -15.074 1.00 94.69 103 LYS A CA 1
ATOM 769 C C . LYS A 1 103 ? 1.396 11.089 -14.386 1.00 94.69 103 LYS A C 1
ATOM 771 O O . LYS A 1 103 ? 2.127 10.140 -14.656 1.00 94.69 103 LYS A O 1
ATOM 776 N N . LEU A 1 104 ? 0.354 10.995 -13.562 1.00 96.94 104 LEU A N 1
ATOM 777 C CA . LEU A 1 104 ? -0.049 9.739 -12.929 1.00 96.94 104 LEU A CA 1
ATOM 778 C C . LEU A 1 104 ? -0.673 8.772 -13.942 1.00 96.94 104 LEU A C 1
ATOM 780 O O . LEU A 1 104 ? -1.337 9.179 -14.902 1.00 96.94 104 LEU A O 1
ATOM 784 N N . LEU A 1 105 ? -0.442 7.482 -13.717 1.00 96.75 105 LEU A N 1
ATOM 785 C CA . LEU A 1 105 ? -1.056 6.404 -14.478 1.00 96.75 105 LEU A CA 1
ATOM 786 C C . LEU A 1 105 ? -2.549 6.285 -14.145 1.00 96.75 105 LEU A C 1
ATOM 788 O O . LEU A 1 105 ? -2.993 6.648 -13.060 1.00 96.75 105 LEU A O 1
ATOM 792 N N . THR A 1 106 ? -3.307 5.732 -15.088 1.00 97.44 106 THR A N 1
ATOM 793 C CA . THR A 1 106 ? -4.725 5.375 -14.940 1.00 97.44 106 THR A CA 1
ATOM 794 C C . THR A 1 106 ? -4.960 3.967 -15.488 1.00 97.44 106 THR A C 1
ATOM 796 O O . THR A 1 106 ? -4.090 3.402 -16.162 1.00 97.44 106 THR A O 1
ATOM 799 N N . GLY A 1 107 ? -6.114 3.374 -15.190 1.00 97.69 107 GLY A N 1
ATOM 800 C CA . GLY A 1 107 ? -6.492 2.039 -15.640 1.00 97.69 107 GLY A CA 1
ATOM 801 C C . GLY A 1 107 ? -5.746 0.896 -14.946 1.00 97.69 107 GLY A C 1
ATOM 802 O O . GLY A 1 107 ? -5.064 1.063 -13.932 1.00 97.69 107 GLY A O 1
ATOM 803 N N . LYS A 1 108 ? -5.892 -0.311 -15.502 1.00 98.12 108 LYS A N 1
ATOM 804 C CA . LYS A 1 108 ? -5.260 -1.527 -14.978 1.00 98.12 108 LYS A CA 1
ATOM 805 C C . LYS A 1 108 ? -3.919 -1.801 -15.649 1.00 98.12 108 LYS A C 1
ATOM 807 O O . LYS A 1 108 ? -3.810 -1.725 -16.869 1.00 98.12 108 LYS A O 1
ATOM 812 N N . HIS A 1 109 ? -2.939 -2.216 -14.856 1.00 98.00 109 HIS A N 1
ATOM 813 C CA . HIS A 1 109 ? -1.588 -2.558 -15.300 1.00 98.00 109 HIS A CA 1
ATOM 814 C C . HIS A 1 109 ? -1.223 -3.950 -14.799 1.00 98.00 109 HIS A C 1
ATOM 816 O O . HIS A 1 109 ? -1.478 -4.270 -13.643 1.00 98.00 109 HIS A O 1
ATOM 822 N N . THR A 1 110 ? -0.631 -4.783 -15.652 1.00 97.94 110 THR A N 1
ATOM 823 C CA . THR A 1 110 ? -0.172 -6.122 -15.250 1.00 97.94 110 THR A CA 1
ATOM 824 C C . THR A 1 110 ? 1.334 -6.103 -15.041 1.00 97.94 110 THR A C 1
ATOM 826 O O . THR A 1 110 ? 2.070 -5.664 -15.923 1.00 97.94 110 THR A O 1
ATOM 829 N N . VAL A 1 111 ? 1.786 -6.586 -13.887 1.00 96.94 111 VAL A N 1
ATOM 830 C CA . VAL A 1 111 ? 3.202 -6.742 -13.541 1.00 96.94 111 VAL A CA 1
ATOM 831 C C . VAL A 1 111 ? 3.478 -8.207 -13.229 1.00 96.94 111 VAL A C 1
ATOM 833 O O . VAL A 1 111 ? 2.666 -8.872 -12.589 1.00 96.94 111 VAL A O 1
ATOM 836 N N . VAL A 1 112 ? 4.629 -8.707 -13.671 1.00 97.81 112 VAL A N 1
ATOM 837 C CA . VAL A 1 112 ? 5.112 -10.047 -13.329 1.00 97.81 112 VAL A CA 1
ATOM 838 C C . VAL A 1 112 ? 6.341 -9.899 -12.443 1.00 97.81 112 VAL A C 1
ATOM 840 O O . VAL A 1 112 ? 7.383 -9.431 -12.897 1.00 97.81 112 VAL A O 1
ATOM 843 N N . LEU A 1 113 ? 6.221 -10.296 -11.176 1.00 96.81 113 LEU A N 1
ATOM 844 C CA . LEU A 1 113 ? 7.355 -10.407 -10.265 1.00 96.81 113 LEU A CA 1
ATOM 845 C C . LEU A 1 113 ? 7.986 -11.787 -10.435 1.00 96.81 113 LEU A C 1
ATOM 847 O O . LEU A 1 113 ? 7.380 -12.806 -10.098 1.00 96.81 113 LEU A O 1
ATOM 851 N N . ARG A 1 114 ? 9.213 -11.820 -10.952 1.00 97.81 114 ARG A N 1
ATOM 852 C CA . ARG A 1 114 ? 10.012 -13.043 -11.047 1.00 97.81 114 ARG A CA 1
ATOM 853 C C . ARG A 1 114 ? 10.821 -13.208 -9.775 1.00 97.81 114 ARG A C 1
ATOM 855 O O . ARG A 1 114 ? 11.677 -12.385 -9.473 1.00 97.81 114 ARG A O 1
ATOM 862 N N . THR A 1 115 ? 10.545 -14.271 -9.032 1.00 97.19 115 THR A N 1
ATOM 863 C CA . THR A 1 115 ? 11.241 -14.570 -7.778 1.00 97.19 115 THR A CA 1
ATOM 864 C C . THR A 1 115 ? 11.957 -15.912 -7.878 1.00 97.19 115 THR A C 1
ATOM 866 O O . THR A 1 115 ? 11.628 -16.746 -8.722 1.00 97.19 115 THR A O 1
ATOM 869 N N . SER A 1 116 ? 12.871 -16.184 -6.947 1.00 96.81 116 SER A N 1
ATOM 870 C CA . SER A 1 116 ? 13.489 -17.511 -6.801 1.00 96.81 116 SER A CA 1
ATOM 871 C C . SER A 1 116 ? 12.496 -18.623 -6.423 1.00 96.81 116 SER A C 1
ATOM 873 O O . SER A 1 116 ? 12.862 -19.797 -6.397 1.00 96.81 116 SER A O 1
ATOM 875 N N . LYS A 1 117 ? 11.240 -18.278 -6.111 1.00 96.75 117 LYS A N 1
ATOM 876 C CA . LYS A 1 117 ? 10.153 -19.207 -5.769 1.00 96.75 117 LYS A CA 1
ATOM 877 C C . LYS A 1 117 ? 9.082 -19.312 -6.859 1.00 96.75 117 LYS A C 1
ATOM 879 O O . LYS A 1 117 ? 8.067 -19.965 -6.637 1.00 96.75 117 LYS A O 1
ATOM 884 N N . GLY A 1 118 ? 9.314 -18.706 -8.022 1.00 97.56 118 GLY A N 1
ATOM 885 C CA . GLY A 1 118 ? 8.384 -18.690 -9.146 1.00 97.56 118 GLY A CA 1
ATOM 886 C C . GLY A 1 118 ? 7.883 -17.289 -9.485 1.00 97.56 118 GLY A C 1
ATOM 887 O O . GLY A 1 118 ? 8.270 -16.291 -8.868 1.00 97.56 118 GLY A O 1
ATOM 888 N N . GLU A 1 119 ? 7.033 -17.225 -10.505 1.00 98.06 119 GLU A N 1
ATOM 889 C CA . GLU A 1 119 ? 6.446 -15.978 -10.988 1.00 98.06 119 GLU A CA 1
ATOM 890 C C . GLU A 1 119 ? 5.146 -15.644 -10.250 1.00 98.06 119 GLU A C 1
ATOM 892 O O . GLU A 1 119 ? 4.307 -16.511 -10.000 1.00 98.06 119 GLU A O 1
ATOM 897 N N . ILE A 1 120 ? 4.963 -14.362 -9.941 1.00 97.44 120 ILE A N 1
ATOM 898 C CA . ILE A 1 120 ? 3.737 -13.815 -9.362 1.00 97.44 120 ILE A CA 1
ATOM 899 C C . ILE A 1 120 ? 3.203 -12.772 -10.339 1.00 97.44 120 ILE A C 1
ATOM 901 O O . ILE A 1 120 ? 3.852 -11.758 -10.589 1.00 97.44 120 ILE A O 1
ATOM 905 N N . THR A 1 121 ? 2.020 -13.017 -10.900 1.00 97.94 121 THR A N 1
ATOM 906 C CA . THR A 1 121 ? 1.339 -12.046 -11.769 1.00 97.94 121 THR A CA 1
ATOM 907 C C . THR A 1 121 ? 0.392 -11.190 -10.941 1.00 97.94 121 THR A C 1
ATOM 909 O O . THR A 1 121 ? -0.469 -11.715 -10.237 1.00 97.94 121 THR A O 1
ATOM 912 N N . ILE A 1 122 ? 0.541 -9.873 -11.042 1.00 97.44 122 ILE A N 1
ATOM 913 C CA . ILE A 1 122 ? -0.196 -8.881 -10.263 1.00 97.44 122 ILE A CA 1
ATOM 914 C C . ILE A 1 122 ? -0.922 -7.947 -11.224 1.00 97.44 122 ILE A C 1
ATOM 916 O O . ILE A 1 122 ? -0.321 -7.417 -12.157 1.00 97.44 122 ILE A O 1
ATOM 920 N N . VAL A 1 123 ? -2.209 -7.712 -10.972 1.00 97.94 123 VAL A N 1
ATOM 921 C CA . VAL A 1 123 ? -2.982 -6.674 -11.661 1.00 97.94 123 VAL A CA 1
ATOM 922 C C . VAL A 1 123 ? -3.143 -5.485 -10.722 1.00 97.94 123 VAL A C 1
ATOM 924 O O . VAL A 1 123 ? -3.859 -5.559 -9.727 1.00 97.94 123 VAL A O 1
ATOM 927 N N . LEU A 1 124 ? -2.479 -4.387 -11.058 1.00 98.19 124 LEU A N 1
ATOM 928 C CA . LEU A 1 124 ? -2.530 -3.113 -10.353 1.00 98.19 124 LEU A CA 1
ATOM 929 C C . LEU A 1 124 ? -3.648 -2.245 -10.934 1.00 98.19 124 LEU A C 1
ATOM 931 O O . LEU A 1 124 ? -3.853 -2.236 -12.147 1.00 98.19 124 LEU A O 1
ATOM 935 N N . ASN A 1 125 ? -4.363 -1.501 -10.089 1.00 97.62 125 ASN A N 1
ATOM 936 C CA . ASN A 1 125 ? -5.459 -0.629 -10.512 1.00 97.62 125 ASN A CA 1
ATOM 937 C C . ASN A 1 125 ? -5.154 0.838 -10.188 1.00 97.62 125 ASN A C 1
ATOM 939 O O . ASN A 1 125 ? -5.392 1.292 -9.069 1.00 97.62 125 ASN A O 1
ATOM 943 N N . ALA A 1 126 ? -4.650 1.578 -11.173 1.00 97.94 126 ALA A N 1
ATOM 944 C CA . ALA A 1 126 ? -4.288 2.981 -11.009 1.00 97.94 126 ALA A CA 1
ATOM 945 C C . ALA A 1 126 ? -5.511 3.907 -10.898 1.00 97.94 126 ALA A C 1
ATOM 947 O O . ALA A 1 126 ? -5.370 5.026 -10.431 1.00 97.94 126 ALA A O 1
ATOM 948 N N . ASP A 1 127 ? -6.719 3.449 -11.242 1.00 96.62 127 ASP A N 1
ATOM 949 C CA . ASP A 1 127 ? -7.940 4.223 -10.963 1.00 96.62 127 ASP A CA 1
ATOM 950 C C . ASP A 1 127 ? -8.327 4.176 -9.473 1.00 96.62 127 ASP A C 1
ATOM 952 O O . ASP A 1 127 ? -9.094 5.011 -9.003 1.00 96.62 127 ASP A O 1
ATOM 956 N N . ALA A 1 128 ? -7.826 3.182 -8.727 1.00 96.19 128 ALA A N 1
ATOM 957 C CA . ALA A 1 128 ? -8.050 3.060 -7.287 1.00 96.19 128 ALA A CA 1
ATOM 958 C C . ALA A 1 128 ? -6.940 3.722 -6.458 1.00 96.19 128 ALA A C 1
ATOM 960 O O . ALA A 1 128 ? -7.233 4.283 -5.410 1.00 96.19 128 ALA A O 1
ATOM 961 N N . ALA A 1 129 ? -5.688 3.642 -6.922 1.00 97.50 129 ALA A N 1
ATOM 962 C CA . ALA A 1 129 ? -4.515 4.176 -6.229 1.00 97.50 129 ALA A CA 1
ATOM 963 C C . ALA A 1 129 ? -3.486 4.729 -7.246 1.00 97.50 129 ALA A C 1
ATOM 965 O O . ALA A 1 129 ? -2.479 4.069 -7.542 1.00 97.50 129 ALA A O 1
ATOM 966 N N . PRO A 1 130 ? -3.772 5.876 -7.893 1.00 97.62 130 PRO A N 1
ATOM 967 C CA . PRO A 1 130 ? -2.977 6.391 -9.006 1.00 97.62 130 PRO A CA 1
ATOM 968 C C . PRO A 1 130 ? -1.515 6.671 -8.650 1.00 97.62 130 PRO A C 1
ATOM 970 O O . PRO A 1 130 ? -0.628 6.280 -9.416 1.00 97.62 130 PRO A O 1
ATOM 973 N N . LYS A 1 131 ? -1.216 7.301 -7.509 1.00 97.50 131 LYS A N 1
ATOM 974 C CA . LYS A 1 131 ? 0.169 7.559 -7.081 1.00 97.50 131 LYS A CA 1
ATOM 975 C C . LYS A 1 131 ? 0.894 6.278 -6.724 1.00 97.50 131 LYS A C 1
ATOM 977 O O . LYS A 1 131 ? 2.008 6.067 -7.199 1.00 97.50 131 LYS A O 1
ATOM 982 N N . THR A 1 132 ? 0.243 5.401 -5.973 1.00 98.00 132 THR A N 1
ATOM 983 C CA . THR A 1 132 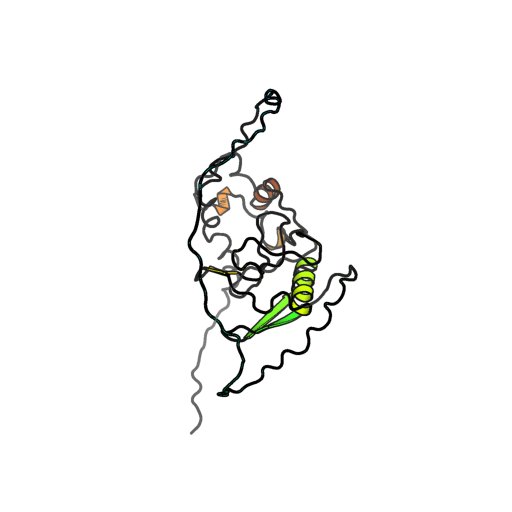? 0.794 4.114 -5.546 1.00 98.00 132 THR A CA 1
ATOM 984 C C . THR A 1 132 ? 1.194 3.250 -6.739 1.00 98.00 132 THR A C 1
ATOM 986 O O . THR A 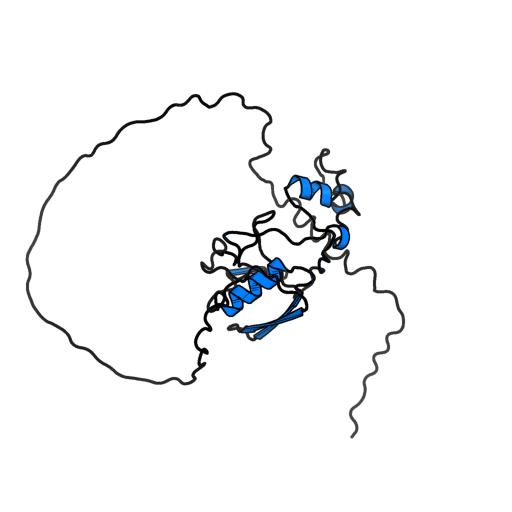1 132 ? 2.329 2.779 -6.828 1.00 98.00 132 THR A O 1
ATOM 989 N N . VAL A 1 133 ? 0.284 3.080 -7.702 1.00 98.19 133 VAL A N 1
ATOM 990 C CA . VAL A 1 133 ? 0.539 2.262 -8.895 1.00 98.19 133 VAL A CA 1
ATOM 991 C C . VAL A 1 133 ? 1.586 2.911 -9.797 1.00 98.19 133 VAL A C 1
ATOM 993 O O . VAL A 1 133 ? 2.444 2.209 -10.334 1.00 98.19 133 VAL A O 1
ATOM 996 N N . THR A 1 134 ? 1.568 4.241 -9.928 1.00 98.12 134 THR A N 1
ATOM 997 C CA . THR A 1 134 ? 2.605 4.978 -10.666 1.00 98.12 134 THR A CA 1
ATOM 998 C C . THR A 1 134 ? 3.980 4.754 -10.041 1.00 98.12 134 THR A C 1
ATOM 1000 O O . THR A 1 134 ? 4.902 4.351 -10.746 1.00 98.12 134 THR A O 1
ATOM 1003 N N . ASN A 1 135 ? 4.108 4.930 -8.725 1.00 98.12 135 ASN A N 1
ATOM 1004 C CA . ASN A 1 135 ? 5.347 4.706 -7.986 1.00 98.12 135 ASN A CA 1
ATOM 1005 C C . ASN A 1 135 ? 5.893 3.291 -8.205 1.00 98.12 135 ASN A C 1
ATOM 1007 O O . ASN A 1 135 ? 7.020 3.127 -8.669 1.00 98.12 135 ASN A O 1
ATOM 1011 N N . PHE A 1 136 ? 5.063 2.274 -7.965 1.00 98.19 136 PHE A N 1
ATOM 1012 C CA . PHE A 1 136 ? 5.467 0.878 -8.102 1.00 98.19 136 PHE A CA 1
ATOM 1013 C C . PHE A 1 136 ? 5.927 0.539 -9.527 1.00 98.19 136 PHE A C 1
ATOM 1015 O O . PHE A 1 136 ? 6.964 -0.095 -9.714 1.00 98.19 136 PHE A O 1
ATOM 1022 N N . ILE A 1 137 ? 5.192 0.978 -10.555 1.00 97.31 137 ILE A N 1
ATOM 1023 C CA . ILE A 1 137 ? 5.532 0.673 -11.953 1.00 97.31 137 ILE A CA 1
ATOM 1024 C C . ILE A 1 137 ? 6.818 1.371 -12.387 1.00 97.31 137 ILE A C 1
ATOM 1026 O O . ILE A 1 137 ? 7.616 0.769 -13.104 1.00 97.31 137 ILE A O 1
ATOM 1030 N N . TYR A 1 138 ? 7.037 2.621 -11.981 1.00 96.44 138 TYR A N 1
ATOM 1031 C CA . TYR A 1 138 ? 8.269 3.330 -12.324 1.00 96.44 138 TYR A CA 1
ATOM 1032 C C . TYR A 1 138 ? 9.489 2.724 -11.620 1.00 96.44 138 TYR A C 1
ATOM 1034 O O . TYR A 1 138 ? 10.504 2.509 -12.282 1.00 96.44 138 TYR A O 1
ATOM 1042 N N . LEU A 1 139 ? 9.377 2.362 -10.335 1.00 95.88 139 LEU A N 1
ATOM 1043 C CA . LEU A 1 139 ? 10.427 1.628 -9.616 1.00 95.88 139 LEU A CA 1
ATOM 1044 C C . LEU A 1 139 ? 10.691 0.252 -10.252 1.00 95.88 139 LEU A C 1
ATOM 1046 O O . LEU A 1 139 ? 11.836 -0.143 -10.450 1.00 95.88 139 LEU A O 1
ATOM 1050 N N . ALA A 1 140 ? 9.649 -0.474 -10.660 1.00 95.69 140 ALA A N 1
ATOM 1051 C CA . ALA A 1 140 ? 9.825 -1.741 -11.365 1.00 95.69 140 ALA A CA 1
ATOM 1052 C C . ALA A 1 140 ? 10.531 -1.556 -12.721 1.00 95.69 140 ALA A C 1
ATOM 1054 O O . ALA A 1 140 ? 11.434 -2.320 -13.054 1.00 95.69 140 ALA A O 1
ATOM 1055 N N . LYS A 1 141 ? 10.166 -0.522 -13.493 1.00 94.12 141 LYS A N 1
ATOM 1056 C CA . LYS A 1 141 ? 10.774 -0.222 -14.801 1.00 94.12 141 LYS A CA 1
ATOM 1057 C C . LYS A 1 141 ? 12.221 0.254 -14.710 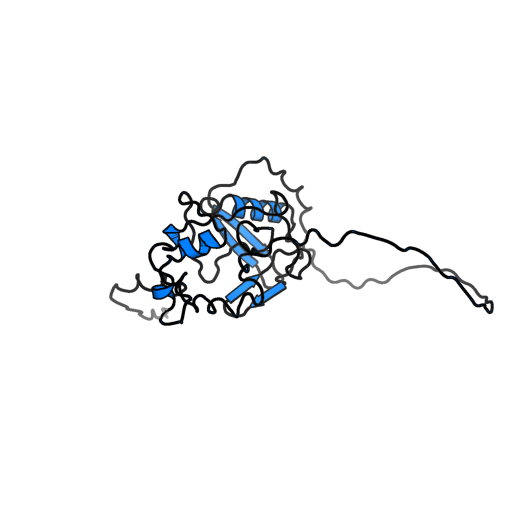1.00 94.12 141 LYS A C 1
ATOM 1059 O O . LYS A 1 141 ? 12.982 -0.019 -15.629 1.00 94.12 141 LYS A O 1
ATOM 1064 N N . SER A 1 142 ? 12.604 0.933 -13.629 1.00 93.25 142 SER A N 1
ATOM 1065 C CA . SER A 1 142 ? 14.009 1.265 -13.354 1.00 93.25 142 SER A CA 1
ATOM 1066 C C . SER A 1 142 ? 14.820 0.058 -12.875 1.00 93.25 142 SER A C 1
ATOM 1068 O O . SER A 1 142 ? 16.034 0.155 -12.715 1.00 93.25 142 SER A O 1
ATOM 1070 N N . GLY A 1 143 ? 14.147 -1.071 -12.630 1.00 94.25 143 GLY A N 1
ATOM 1071 C CA . GLY A 1 143 ? 14.722 -2.281 -12.066 1.00 94.25 143 GLY A CA 1
ATOM 1072 C C . GLY A 1 143 ? 15.124 -2.140 -10.597 1.00 94.25 143 GLY A C 1
ATOM 1073 O O . GLY A 1 143 ? 15.902 -2.947 -10.101 1.00 94.25 143 GLY A O 1
ATOM 1074 N N . TYR A 1 144 ? 14.559 -1.158 -9.887 1.00 95.81 144 TYR A N 1
ATOM 1075 C CA . TYR A 1 144 ? 14.784 -0.916 -8.459 1.00 95.81 144 TYR A CA 1
ATOM 1076 C C . TYR A 1 144 ? 14.552 -2.162 -7.595 1.00 95.81 144 TYR A C 1
ATOM 1078 O O . TYR A 1 144 ? 15.279 -2.407 -6.640 1.00 95.81 144 TYR A O 1
ATOM 1086 N N . TYR A 1 145 ? 13.538 -2.961 -7.934 1.00 97.62 145 TYR A N 1
ATOM 1087 C CA . TYR A 1 145 ? 13.166 -4.155 -7.172 1.00 97.62 145 TYR A CA 1
ATOM 1088 C C . TYR A 1 145 ? 14.023 -5.391 -7.483 1.00 97.62 145 TYR A C 1
ATOM 1090 O O . TYR A 1 145 ? 13.855 -6.430 -6.839 1.00 97.62 145 TYR A O 1
ATOM 1098 N N . ASN A 1 146 ? 14.930 -5.317 -8.458 1.00 96.38 146 ASN A N 1
ATOM 1099 C CA . ASN A 1 146 ? 15.726 -6.467 -8.861 1.00 96.38 146 ASN A CA 1
ATOM 1100 C C . ASN A 1 146 ? 16.736 -6.839 -7.769 1.00 96.38 146 ASN A C 1
ATOM 1102 O O . ASN A 1 146 ? 17.470 -5.999 -7.261 1.00 96.38 146 ASN A O 1
ATOM 1106 N N . GLY A 1 147 ? 16.778 -8.126 -7.420 1.00 96.25 147 GLY A N 1
ATOM 1107 C CA . GLY A 1 147 ? 17.668 -8.648 -6.379 1.00 96.25 147 GLY A CA 1
ATOM 1108 C C . GLY A 1 147 ? 17.207 -8.378 -4.943 1.00 96.25 147 GLY A C 1
ATOM 1109 O O . GLY A 1 147 ? 17.832 -8.889 -4.016 1.00 96.25 147 GLY A O 1
ATOM 1110 N N . LEU A 1 148 ? 16.111 -7.638 -4.742 1.00 97.50 148 LEU A N 1
ATOM 1111 C CA . LEU A 1 148 ? 15.571 -7.393 -3.406 1.00 97.50 148 LEU A CA 1
ATOM 1112 C C . LEU A 1 148 ? 14.878 -8.637 -2.838 1.00 97.50 148 LEU A C 1
ATOM 1114 O O . LEU A 1 148 ? 14.415 -9.520 -3.566 1.00 97.50 148 LEU A O 1
ATOM 1118 N N . THR A 1 149 ? 14.790 -8.696 -1.511 1.00 96.56 149 THR A N 1
ATOM 1119 C CA . THR A 1 149 ? 14.210 -9.826 -0.780 1.00 96.56 149 THR A CA 1
ATOM 1120 C C . THR A 1 149 ? 12.856 -9.474 -0.163 1.00 96.56 149 THR A C 1
ATOM 1122 O O . THR A 1 149 ? 12.527 -8.311 0.086 1.00 96.56 149 THR A O 1
ATOM 1125 N N . PHE A 1 150 ? 12.067 -10.510 0.128 1.00 97.75 150 PHE A N 1
ATOM 1126 C CA . PHE A 1 150 ? 10.962 -10.404 1.077 1.00 97.75 150 PHE A CA 1
ATOM 1127 C C . PHE A 1 150 ? 11.532 -10.531 2.491 1.00 97.75 150 PHE A C 1
ATOM 1129 O O . PHE A 1 150 ? 11.696 -11.639 3.004 1.00 97.75 150 PHE A O 1
ATOM 1136 N N . HIS A 1 151 ? 11.895 -9.399 3.090 1.00 97.38 151 HIS A N 1
ATOM 1137 C CA . HIS A 1 151 ? 12.616 -9.351 4.365 1.00 97.38 151 HIS A CA 1
ATOM 1138 C C . HIS A 1 151 ? 11.725 -9.651 5.578 1.00 97.38 151 HIS A C 1
ATOM 1140 O O . HIS A 1 151 ? 12.227 -10.009 6.644 1.00 97.38 151 HIS A O 1
ATOM 1146 N N . ARG A 1 152 ? 10.397 -9.542 5.437 1.00 96.62 152 ARG A N 1
ATOM 1147 C CA . ARG A 1 152 ? 9.453 -9.806 6.527 1.00 96.62 152 ARG A CA 1
ATOM 1148 C C . ARG A 1 152 ? 8.303 -10.685 6.055 1.00 96.62 152 ARG A C 1
ATOM 1150 O O . ARG A 1 152 ? 7.500 -10.285 5.223 1.00 96.62 152 ARG A O 1
ATOM 1157 N N . ILE A 1 153 ? 8.200 -11.885 6.623 1.00 96.31 153 ILE A N 1
ATOM 1158 C CA . ILE A 1 153 ? 7.161 -12.866 6.288 1.00 96.31 153 ILE A CA 1
ATOM 1159 C C . ILE A 1 153 ? 6.463 -13.297 7.575 1.00 96.31 153 ILE A C 1
ATOM 1161 O O . ILE A 1 153 ? 7.094 -13.837 8.482 1.00 96.31 153 ILE A O 1
ATOM 1165 N N . ILE A 1 154 ? 5.151 -13.077 7.645 1.00 95.06 154 ILE A N 1
ATOM 1166 C CA . ILE A 1 154 ? 4.301 -13.514 8.755 1.00 95.06 154 ILE A CA 1
ATOM 1167 C C . ILE A 1 154 ? 3.289 -14.526 8.200 1.00 95.06 154 ILE A C 1
ATOM 1169 O O . ILE A 1 154 ? 2.362 -14.127 7.486 1.00 95.06 154 ILE A O 1
ATOM 1173 N N . PRO A 1 155 ? 3.446 -15.836 8.492 1.00 94.00 155 PRO A N 1
ATOM 1174 C CA . PRO A 1 155 ? 2.553 -16.874 7.987 1.00 94.00 155 PRO A CA 1
ATOM 1175 C C . PRO A 1 155 ? 1.083 -16.584 8.299 1.00 94.00 155 PRO A C 1
ATOM 1177 O O . PRO A 1 155 ? 0.731 -16.255 9.427 1.00 94.00 155 PRO A O 1
ATOM 1180 N N . GLY A 1 156 ? 0.227 -16.709 7.284 1.00 91.12 156 GLY A N 1
ATOM 1181 C CA . GLY A 1 156 ? -1.209 -16.435 7.404 1.00 91.12 156 GLY A CA 1
ATOM 1182 C C . GLY A 1 156 ? -1.592 -14.953 7.350 1.00 91.12 156 GLY A C 1
ATOM 1183 O O . GLY A 1 156 ? -2.779 -14.663 7.277 1.00 91.12 156 GLY A O 1
ATOM 1184 N N . PHE A 1 157 ? -0.619 -14.037 7.323 1.00 92.12 157 PHE A N 1
ATOM 1185 C CA . PHE A 1 157 ? -0.870 -12.599 7.288 1.00 92.12 157 PHE A CA 1
ATOM 1186 C C . PHE A 1 157 ? -0.321 -11.950 6.014 1.00 92.12 157 PHE A C 1
ATOM 1188 O O . PHE A 1 157 ? -1.096 -11.667 5.103 1.00 92.12 157 PHE A O 1
ATOM 1195 N N . MET A 1 158 ? 0.996 -11.744 5.916 1.00 94.94 158 MET A N 1
ATOM 1196 C CA . MET A 1 158 ? 1.597 -11.024 4.786 1.00 94.94 158 MET A CA 1
ATOM 1197 C C . MET A 1 158 ? 3.060 -11.410 4.532 1.00 94.94 158 MET A C 1
ATOM 1199 O O . MET A 1 158 ? 3.729 -11.993 5.391 1.00 94.94 158 MET A O 1
ATOM 1203 N N . ALA A 1 159 ? 3.536 -11.079 3.333 1.00 96.94 159 ALA A N 1
ATOM 1204 C CA . ALA A 1 159 ? 4.939 -11.110 2.944 1.00 96.94 159 ALA A CA 1
ATOM 1205 C C . ALA A 1 159 ? 5.300 -9.727 2.392 1.00 96.94 159 ALA A C 1
ATOM 1207 O O . ALA A 1 159 ? 4.709 -9.305 1.404 1.00 96.94 159 ALA A O 1
ATOM 1208 N N . GLN A 1 160 ? 6.242 -9.054 3.045 1.00 98.25 160 GLN A N 1
ATOM 1209 C CA . GLN A 1 160 ? 6.636 -7.674 2.777 1.00 98.25 160 GLN A CA 1
ATOM 1210 C C . GLN A 1 160 ? 8.023 -7.631 2.129 1.00 98.25 160 GLN A C 1
ATOM 1212 O O . GLN A 1 160 ? 8.944 -8.345 2.550 1.00 98.25 160 GLN A O 1
ATOM 1217 N N . GLY A 1 161 ? 8.157 -6.797 1.100 1.00 97.81 161 GLY A N 1
ATOM 1218 C CA . GLY A 1 161 ? 9.375 -6.610 0.316 1.00 97.81 161 GLY A CA 1
ATOM 1219 C C . GLY A 1 161 ? 9.588 -5.154 -0.099 1.00 97.81 161 GLY A C 1
ATOM 1220 O O . GLY A 1 161 ? 9.034 -4.231 0.491 1.00 97.81 161 GLY A O 1
ATOM 1221 N N . GLY A 1 162 ? 10.432 -4.940 -1.112 1.00 97.19 162 GLY A N 1
ATOM 1222 C CA . GLY A 1 162 ? 10.652 -3.611 -1.698 1.00 97.19 162 GLY A CA 1
ATOM 1223 C C . GLY A 1 162 ? 11.592 -2.685 -0.917 1.00 97.19 162 GLY A C 1
ATOM 1224 O O . GLY A 1 162 ? 11.605 -1.481 -1.179 1.00 97.19 162 GLY A O 1
ATOM 1225 N N . ASP A 1 163 ? 12.375 -3.228 0.018 1.00 97.69 163 ASP A N 1
ATOM 1226 C CA . ASP A 1 163 ? 13.419 -2.502 0.750 1.00 97.69 163 ASP A CA 1
ATOM 1227 C C . ASP A 1 163 ? 14.819 -2.825 0.190 1.00 97.69 163 ASP A C 1
ATOM 1229 O O . ASP A 1 163 ? 15.220 -3.992 0.242 1.00 97.69 163 ASP A O 1
ATOM 1233 N N . PRO A 1 164 ? 15.582 -1.829 -0.304 1.00 95.12 164 PRO A N 1
ATOM 1234 C CA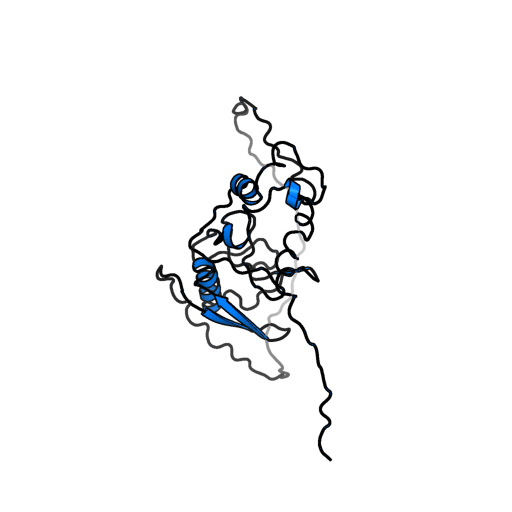 . PRO A 1 164 ? 16.973 -2.007 -0.725 1.00 95.12 164 PRO A CA 1
ATOM 1235 C C . PRO A 1 164 ? 17.916 -2.511 0.367 1.00 95.12 164 PRO A C 1
ATOM 1237 O O . PRO A 1 164 ? 18.876 -3.213 0.056 1.00 95.12 164 PRO A O 1
ATOM 1240 N N . ASN A 1 165 ? 17.658 -2.158 1.629 1.00 94.69 165 ASN A N 1
ATOM 1241 C CA . ASN A 1 165 ? 18.505 -2.563 2.753 1.00 94.69 165 ASN A CA 1
ATOM 1242 C C . ASN A 1 165 ? 18.165 -3.975 3.250 1.00 94.69 165 ASN A C 1
ATOM 1244 O O . ASN A 1 165 ? 18.995 -4.631 3.877 1.00 94.69 165 ASN A O 1
ATOM 1248 N N . GLY A 1 166 ? 16.952 -4.455 2.963 1.00 95.06 166 GLY A N 1
ATOM 1249 C CA . GLY A 1 166 ? 16.462 -5.759 3.402 1.00 95.06 166 GLY A CA 1
ATOM 1250 C C . GLY A 1 166 ? 16.219 -5.871 4.912 1.00 95.06 166 GLY A C 1
ATOM 1251 O O . GLY A 1 166 ? 16.143 -6.989 5.417 1.00 95.06 166 GLY A O 1
ATOM 1252 N N . ASP A 1 167 ? 16.100 -4.753 5.632 1.00 94.38 167 ASP A N 1
ATOM 1253 C CA . ASP A 1 167 ? 15.904 -4.703 7.090 1.00 94.38 167 ASP A CA 1
ATOM 1254 C C . ASP A 1 167 ? 14.621 -3.960 7.520 1.00 94.38 167 ASP A C 1
ATOM 1256 O O . ASP A 1 167 ? 14.291 -3.895 8.705 1.00 94.38 167 ASP A O 1
ATOM 1260 N N . GLY A 1 168 ? 13.863 -3.448 6.550 1.00 92.38 168 GLY A N 1
ATOM 1261 C CA . GLY A 1 168 ? 12.619 -2.705 6.709 1.00 92.38 168 GLY A CA 1
ATOM 1262 C C . GLY A 1 168 ? 12.803 -1.198 6.901 1.00 92.38 168 GLY A C 1
ATOM 1263 O O . GLY A 1 168 ? 11.801 -0.485 6.998 1.00 92.38 168 GLY A O 1
ATOM 1264 N N . THR A 1 169 ? 14.035 -0.684 6.953 1.00 91.50 169 THR A N 1
ATOM 1265 C CA . THR A 1 169 ? 14.307 0.734 7.256 1.00 91.50 169 THR A CA 1
ATOM 1266 C C . THR A 1 169 ? 14.481 1.607 6.019 1.00 91.50 169 THR A C 1
ATOM 1268 O O . THR A 1 169 ? 14.282 2.821 6.100 1.00 91.50 169 THR A O 1
ATOM 1271 N N . GLY A 1 170 ? 14.841 1.004 4.885 1.00 90.00 170 GLY A N 1
ATOM 1272 C CA . GLY A 1 170 ? 15.128 1.714 3.649 1.00 90.00 170 GLY A CA 1
ATOM 1273 C C . GLY A 1 170 ? 13.907 1.924 2.759 1.00 90.00 170 GLY A C 1
ATOM 1274 O O . GLY A 1 170 ? 12.758 1.639 3.111 1.00 90.00 170 GLY A O 1
ATOM 1275 N N . GLY A 1 171 ? 14.184 2.436 1.565 1.00 90.44 171 GLY A N 1
ATOM 1276 C CA . GLY A 1 171 ? 13.178 2.700 0.548 1.00 90.44 171 GLY A CA 1
ATOM 1277 C C . GLY A 1 171 ? 12.917 4.183 0.322 1.00 90.44 171 GLY A C 1
ATOM 1278 O O . GLY A 1 171 ? 12.950 4.988 1.248 1.00 90.44 171 GLY A O 1
ATOM 1279 N N . ALA A 1 172 ? 12.643 4.533 -0.929 1.00 92.38 172 ALA A N 1
ATOM 1280 C CA . ALA A 1 172 ? 12.238 5.872 -1.338 1.00 92.38 172 ALA A CA 1
ATOM 1281 C C . ALA A 1 172 ? 11.217 5.763 -2.472 1.00 92.38 172 ALA A C 1
ATOM 1283 O O . ALA A 1 172 ? 11.152 4.746 -3.163 1.00 92.38 172 ALA A O 1
ATOM 1284 N N . SER A 1 173 ? 10.418 6.805 -2.663 1.00 95.50 173 SER A N 1
ATOM 1285 C CA . SER A 1 173 ? 9.453 6.863 -3.757 1.00 95.50 173 SER A CA 1
ATOM 1286 C C . SER A 1 173 ? 10.018 7.622 -4.956 1.00 95.50 173 SER A C 1
ATOM 1288 O O . SER A 1 173 ? 10.991 8.370 -4.850 1.00 95.50 173 SER A O 1
ATOM 1290 N N . ILE A 1 174 ? 9.346 7.514 -6.100 1.00 95.56 174 ILE A N 1
ATOM 1291 C CA . ILE A 1 174 ? 9.644 8.367 -7.262 1.00 95.56 174 ILE A CA 1
ATOM 1292 C C . ILE A 1 174 ? 9.285 9.845 -7.029 1.00 95.56 174 ILE A C 1
ATOM 1294 O O . ILE A 1 174 ? 9.645 10.699 -7.833 1.00 95.56 174 ILE A O 1
ATOM 1298 N N . PHE A 1 175 ? 8.550 10.145 -5.954 1.00 94.62 175 PHE A N 1
ATOM 1299 C CA . PHE A 1 175 ? 8.082 11.484 -5.594 1.00 94.62 175 PHE A CA 1
ATOM 1300 C C . PHE A 1 175 ? 8.953 12.154 -4.516 1.00 94.62 175 PHE A C 1
ATOM 1302 O O . PHE A 1 175 ? 8.628 13.251 -4.069 1.00 94.62 175 PHE A O 1
ATOM 1309 N N . GLY A 1 176 ? 10.045 11.509 -4.090 1.00 91.56 176 GLY A N 1
ATOM 1310 C CA . GLY A 1 176 ? 10.869 11.923 -2.953 1.00 91.56 176 GLY A CA 1
ATOM 1311 C C . GLY A 1 176 ? 10.866 10.870 -1.842 1.00 91.56 176 GLY A C 1
ATOM 1312 O O . GLY A 1 176 ? 10.676 9.681 -2.103 1.00 91.56 176 GLY A O 1
ATOM 1313 N N . GLU A 1 177 ? 11.067 11.288 -0.591 1.00 88.50 177 GLU A N 1
ATOM 1314 C CA . GLU A 1 177 ? 11.167 10.349 0.539 1.00 88.50 177 GLU A CA 1
ATOM 1315 C C . GLU A 1 177 ? 9.873 9.566 0.784 1.00 88.50 177 GLU A C 1
ATOM 1317 O O . GLU A 1 177 ? 9.919 8.358 1.011 1.00 88.50 177 GLU A O 1
ATOM 1322 N N . SER A 1 178 ? 8.719 10.235 0.714 1.00 94.38 178 SER A N 1
ATOM 1323 C CA . SER A 1 178 ? 7.414 9.604 0.911 1.00 94.38 178 SER A CA 1
ATOM 1324 C C . SER A 1 178 ? 6.293 10.307 0.145 1.00 94.38 178 SER A C 1
ATOM 1326 O O . SER A 1 178 ? 6.473 11.426 -0.340 1.00 94.38 178 SER A O 1
ATOM 1328 N N . PHE A 1 179 ? 5.144 9.640 0.029 1.00 96.50 179 PHE A N 1
ATOM 1329 C CA . PHE A 1 179 ? 3.917 10.195 -0.545 1.00 96.50 179 PHE A CA 1
ATOM 1330 C C . PHE A 1 179 ? 2.673 9.802 0.264 1.00 96.50 179 PHE A C 1
ATOM 1332 O O . PHE A 1 179 ? 2.710 8.913 1.122 1.00 96.50 179 PHE A O 1
ATOM 1339 N N . GLU A 1 180 ? 1.573 10.502 -0.007 1.00 96.38 180 GLU A N 1
ATOM 1340 C CA . GLU A 1 180 ? 0.319 10.398 0.733 1.00 96.38 180 GLU A CA 1
ATOM 1341 C C . GLU A 1 180 ? -0.385 9.043 0.595 1.00 96.38 180 GLU A C 1
ATOM 1343 O O . GLU A 1 180 ? -0.141 8.282 -0.343 1.00 96.38 180 GLU A O 1
ATOM 1348 N N . ASP A 1 181 ? -1.275 8.754 1.543 1.00 96.50 181 ASP A N 1
ATOM 1349 C CA . ASP A 1 181 ? -2.171 7.603 1.476 1.00 96.50 181 ASP A CA 1
ATOM 1350 C C . ASP A 1 181 ? -3.333 7.846 0.497 1.00 96.50 181 ASP A C 1
ATOM 1352 O O . ASP A 1 181 ? -3.897 8.936 0.419 1.00 96.50 181 ASP A O 1
ATOM 1356 N N . GLU A 1 182 ? -3.743 6.794 -0.216 1.00 96.06 182 GLU A N 1
ATOM 1357 C CA . GLU A 1 182 ? -4.852 6.819 -1.182 1.00 96.06 182 GLU A CA 1
ATOM 1358 C C . GLU A 1 182 ? -6.025 5.972 -0.662 1.00 96.06 182 GLU A C 1
ATOM 1360 O O . GLU A 1 182 ? -6.317 4.878 -1.155 1.00 96.06 182 GLU A O 1
ATOM 1365 N N . ILE A 1 183 ? -6.669 6.457 0.404 1.00 93.19 183 ILE A N 1
ATOM 1366 C CA . ILE A 1 183 ? -7.699 5.721 1.152 1.00 93.19 183 ILE A CA 1
ATOM 1367 C C . ILE A 1 183 ? -9.048 6.428 1.031 1.00 93.19 183 ILE A C 1
ATOM 1369 O O . ILE A 1 183 ? -9.156 7.619 1.301 1.00 93.19 183 ILE A O 1
ATOM 1373 N N . ASN A 1 184 ? -10.099 5.677 0.714 1.00 93.62 184 ASN A N 1
ATOM 1374 C CA . ASN A 1 184 ? -11.485 6.117 0.808 1.00 93.62 184 ASN A CA 1
ATOM 1375 C C . ASN A 1 184 ? -12.134 5.470 2.045 1.00 93.62 184 ASN A C 1
ATOM 1377 O O . ASN A 1 184 ? -12.256 4.245 2.119 1.00 93.62 184 ASN A O 1
ATOM 1381 N N . ALA A 1 185 ? -12.560 6.298 3.002 1.00 92.06 185 ALA A N 1
ATOM 1382 C CA . ALA A 1 185 ? -13.195 5.845 4.240 1.00 92.06 185 ALA A CA 1
ATOM 1383 C C . ALA A 1 185 ? -14.538 5.137 3.997 1.00 92.06 185 ALA A C 1
ATOM 1385 O O . ALA A 1 185 ? -14.804 4.095 4.597 1.00 92.06 185 ALA A O 1
ATOM 1386 N N . ASP A 1 186 ? -15.354 5.667 3.086 1.00 91.50 186 ASP A N 1
ATOM 1387 C CA . ASP A 1 186 ? -16.678 5.139 2.745 1.00 91.50 186 ASP A CA 1
ATOM 1388 C C . ASP A 1 186 ? -16.566 3.741 2.117 1.00 91.50 186 ASP A C 1
ATOM 1390 O O . ASP A 1 186 ? -17.362 2.852 2.402 1.00 91.50 186 ASP A O 1
ATOM 1394 N N . SER A 1 187 ? -15.521 3.502 1.313 1.00 90.75 187 SER A N 1
ATOM 1395 C CA . SER A 1 187 ? -15.244 2.188 0.708 1.00 90.75 187 SER A CA 1
ATOM 1396 C C . SER A 1 187 ? -15.000 1.092 1.751 1.00 90.75 187 SER A C 1
ATOM 1398 O O . SER A 1 187 ? -15.225 -0.084 1.464 1.00 90.75 187 SER A O 1
ATOM 1400 N N . TYR A 1 188 ? -14.549 1.469 2.948 1.00 88.00 188 TYR A N 1
ATOM 1401 C CA . TYR A 1 188 ? -14.314 0.563 4.070 1.00 88.00 188 TYR A CA 1
ATOM 1402 C C . TYR A 1 188 ? -15.379 0.663 5.171 1.00 88.00 188 TYR A C 1
ATOM 1404 O O . TYR A 1 188 ? -15.267 -0.048 6.169 1.00 88.00 188 TYR A O 1
ATOM 1412 N N . GLY A 1 189 ? -16.390 1.525 5.018 1.00 90.25 189 GLY A N 1
ATOM 1413 C CA . GLY A 1 189 ? -17.414 1.741 6.041 1.00 90.25 189 GLY A CA 1
ATOM 1414 C C . GLY A 1 189 ? -16.843 2.260 7.364 1.00 90.25 189 GLY A C 1
ATOM 1415 O O . GLY A 1 189 ? -17.315 1.883 8.435 1.00 90.25 189 GLY A O 1
ATOM 1416 N N . LEU A 1 190 ? -15.788 3.088 7.326 1.00 89.75 190 LEU A N 1
ATOM 1417 C CA . LEU A 1 190 ? -15.114 3.549 8.555 1.00 89.75 190 LEU A CA 1
ATOM 1418 C C . LEU A 1 190 ? -15.990 4.471 9.418 1.00 89.75 190 LEU A C 1
ATOM 1420 O O . LEU A 1 190 ? -15.715 4.641 10.608 1.00 89.75 190 LEU A O 1
ATOM 1424 N N . ASP A 1 191 ? -17.032 5.049 8.826 1.00 91.88 191 ASP A N 1
ATOM 1425 C CA . ASP A 1 191 ? -18.042 5.851 9.520 1.00 91.88 191 ASP A CA 1
ATOM 1426 C C . ASP A 1 191 ? -19.253 5.037 9.995 1.00 91.88 191 ASP A C 1
ATOM 1428 O O . ASP A 1 191 ? -20.056 5.544 10.775 1.00 91.88 191 ASP A O 1
ATOM 1432 N N . ASP A 1 192 ? -19.374 3.770 9.591 1.00 91.50 192 ASP A N 1
ATOM 1433 C CA . ASP A 1 192 ? -20.581 2.971 9.840 1.00 91.50 192 ASP A CA 1
ATOM 1434 C C . ASP A 1 192 ? -20.673 2.461 11.283 1.00 91.50 192 ASP A C 1
ATOM 1436 O O . ASP A 1 192 ? -21.749 2.084 11.749 1.00 91.50 192 ASP A O 1
ATOM 1440 N N . LYS A 1 193 ? -19.534 2.387 11.982 1.00 89.56 193 LYS A N 1
ATOM 1441 C CA . LYS A 1 193 ? -19.430 1.840 13.337 1.00 89.56 193 LYS A CA 1
ATOM 1442 C C . LYS A 1 193 ? -18.551 2.706 14.222 1.00 89.56 193 LYS A C 1
ATOM 1444 O O . LYS A 1 193 ? -17.503 3.211 13.814 1.00 89.56 193 LYS A O 1
ATOM 1449 N N . THR A 1 194 ? -18.946 2.794 15.483 1.00 91.75 194 THR A N 1
ATOM 1450 C CA . THR A 1 194 ? -18.101 3.320 16.551 1.00 91.75 194 THR A CA 1
ATOM 1451 C C . THR A 1 194 ? -17.007 2.326 16.928 1.00 91.75 194 THR A C 1
ATOM 1453 O O . THR A 1 194 ? -17.138 1.111 16.747 1.00 91.75 194 THR A O 1
ATOM 1456 N N . LEU A 1 195 ? -15.932 2.831 17.535 1.00 88.44 195 LEU A N 1
ATOM 1457 C CA . LEU A 1 195 ? -14.886 1.988 18.107 1.00 88.44 195 LEU A CA 1
ATOM 1458 C C . LEU A 1 195 ? -15.448 0.997 19.132 1.00 88.44 195 LEU A C 1
ATOM 1460 O O . LEU A 1 195 ? -15.030 -0.156 19.157 1.00 88.44 195 LEU A O 1
ATOM 1464 N N . LYS A 1 196 ? -16.417 1.416 19.953 1.00 90.25 196 LYS A N 1
ATOM 1465 C CA . LYS A 1 196 ? -17.076 0.540 20.930 1.00 90.25 196 LYS A CA 1
ATOM 1466 C C . LYS A 1 196 ? -17.802 -0.634 20.276 1.00 90.25 196 LYS A C 1
ATOM 1468 O O . LYS A 1 196 ? -17.722 -1.747 20.789 1.00 90.25 196 LYS A O 1
ATOM 1473 N N . GLU A 1 197 ? -18.501 -0.400 19.171 1.00 88.56 197 GLU A N 1
ATOM 1474 C CA . GLU A 1 197 ? -19.202 -1.460 18.435 1.00 88.56 197 GLU A CA 1
ATOM 1475 C C . GLU A 1 197 ? -18.218 -2.406 17.747 1.00 88.56 197 GLU A C 1
ATOM 1477 O O . GLU A 1 197 ? -18.412 -3.619 17.775 1.00 88.56 197 GLU A O 1
ATOM 1482 N N . ALA A 1 198 ? -17.132 -1.867 17.190 1.00 86.06 198 ALA A N 1
ATOM 1483 C CA . ALA A 1 198 ? -16.071 -2.664 16.582 1.00 86.06 198 ALA A CA 1
ATOM 1484 C C . ALA A 1 198 ? -15.255 -3.470 17.609 1.00 86.06 198 ALA A C 1
ATOM 1486 O O . ALA A 1 198 ? -14.627 -4.464 17.256 1.00 86.06 198 ALA A O 1
ATOM 1487 N N . ALA A 1 199 ? -15.239 -3.041 18.874 1.00 82.88 199 ALA A N 1
ATOM 1488 C CA . ALA A 1 199 ? -14.414 -3.627 19.928 1.00 82.88 199 ALA A CA 1
ATOM 1489 C C . ALA A 1 199 ? -14.968 -4.917 20.515 1.00 82.88 199 ALA A C 1
ATOM 1491 O O . ALA A 1 199 ? -14.273 -5.540 21.315 1.00 82.88 199 ALA A O 1
ATOM 1492 N N . GLU A 1 200 ? -16.200 -5.296 20.166 1.00 84.38 200 GLU A N 1
ATOM 1493 C CA . GLU A 1 200 ? -16.825 -6.558 20.581 1.00 84.38 200 GLU A CA 1
ATOM 1494 C C . GLU A 1 200 ? -16.680 -6.827 22.098 1.00 84.38 200 GLU A C 1
ATOM 1496 O O . GLU A 1 200 ? -16.441 -7.945 22.548 1.00 84.38 200 GLU A O 1
ATOM 1501 N N . GLY A 1 201 ? -16.805 -5.769 22.910 1.00 78.94 201 GLY A N 1
ATOM 1502 C CA . GLY A 1 201 ? -16.727 -5.843 24.374 1.00 78.94 201 GLY A CA 1
ATOM 1503 C C . GLY A 1 201 ? -15.349 -5.575 24.991 1.00 78.94 201 GLY A C 1
ATOM 1504 O O . GLY A 1 201 ? -15.219 -5.652 26.213 1.00 78.94 201 GLY A O 1
ATOM 1505 N N . GLN A 1 202 ? -14.328 -5.224 24.204 1.00 80.75 202 GLN A N 1
ATOM 1506 C CA . GLN A 1 202 ? -13.037 -4.803 24.754 1.00 80.75 202 GLN A CA 1
ATOM 1507 C C . GLN A 1 202 ? -13.107 -3.399 25.409 1.00 80.75 202 GLN A C 1
ATOM 1509 O O . GLN A 1 202 ? -13.786 -2.504 24.895 1.00 80.75 202 GLN A O 1
ATOM 1514 N N . PRO A 1 203 ? -12.417 -3.180 26.550 1.00 83.69 203 PRO A N 1
ATOM 1515 C CA . PRO A 1 203 ? -12.541 -1.955 27.344 1.00 83.69 203 PRO A CA 1
ATOM 1516 C C . PRO A 1 203 ? -11.762 -0.774 26.747 1.00 83.69 203 PRO A C 1
ATOM 1518 O O . PRO A 1 203 ? -10.545 -0.673 26.924 1.00 83.69 203 PRO A O 1
ATOM 1521 N N . LEU A 1 204 ? -12.459 0.144 26.077 1.00 84.56 204 LEU A N 1
ATOM 1522 C CA . LEU A 1 204 ? -11.867 1.341 25.470 1.00 84.56 204 LEU A CA 1
ATOM 1523 C C . LEU A 1 204 ? -11.885 2.561 26.410 1.00 84.56 204 LEU A C 1
ATOM 1525 O O . LEU A 1 204 ? -12.827 2.714 27.194 1.00 84.56 204 LEU A O 1
ATOM 1529 N N . PRO A 1 205 ? -10.894 3.469 26.303 1.00 87.56 205 PRO A N 1
ATOM 1530 C CA . PRO A 1 205 ? -10.941 4.772 26.953 1.00 87.56 205 PRO A CA 1
ATOM 1531 C C . PRO A 1 205 ? -12.242 5.537 26.624 1.00 87.56 205 PRO A C 1
ATOM 1533 O O . PRO A 1 205 ? -12.665 5.553 25.460 1.00 87.56 205 PRO A O 1
ATOM 1536 N N . PRO A 1 206 ? -12.899 6.174 27.616 1.00 86.31 206 PRO A N 1
ATOM 1537 C CA . PRO A 1 206 ? -14.191 6.836 27.408 1.00 86.31 206 PRO A CA 1
ATOM 1538 C C . PRO A 1 206 ? -14.168 7.953 26.356 1.00 86.31 206 PRO A C 1
ATOM 1540 O O . PRO A 1 206 ? -15.187 8.226 25.728 1.00 86.31 206 PRO A O 1
ATOM 1543 N N . ASP A 1 207 ? -13.014 8.592 26.163 1.00 88.56 207 ASP A N 1
ATOM 1544 C CA . ASP A 1 207 ? -12.783 9.689 25.222 1.00 88.56 207 ASP A CA 1
ATOM 1545 C C . ASP A 1 207 ? -12.748 9.246 23.751 1.00 88.56 207 ASP A C 1
ATOM 1547 O O . ASP A 1 207 ? -12.992 10.070 22.866 1.00 88.56 207 ASP A O 1
ATOM 1551 N N . ILE A 1 208 ? -12.502 7.958 23.482 1.00 90.31 208 ILE A N 1
ATOM 1552 C CA . ILE A 1 208 ? -12.487 7.407 22.118 1.00 90.31 208 ILE A CA 1
ATOM 1553 C C . ILE A 1 208 ? -13.619 6.418 21.846 1.00 90.31 208 ILE A C 1
ATOM 1555 O O . ILE A 1 208 ? -13.962 6.205 20.691 1.00 90.31 208 ILE A O 1
ATOM 1559 N N . ALA A 1 209 ? -14.229 5.827 22.877 1.00 89.12 209 ALA A N 1
ATOM 1560 C CA . ALA A 1 209 ? -15.198 4.741 22.710 1.00 89.12 209 ALA A CA 1
ATOM 1561 C C . ALA A 1 209 ? -16.370 5.089 21.771 1.00 89.12 209 ALA A C 1
ATOM 1563 O O . ALA A 1 209 ? -16.805 4.243 20.992 1.00 89.12 209 ALA A O 1
ATOM 1564 N N . ASN A 1 210 ? -16.855 6.331 21.826 1.00 93.19 210 ASN A N 1
ATOM 1565 C CA . ASN A 1 210 ? -17.995 6.790 21.027 1.00 93.19 210 ASN A CA 1
ATOM 1566 C C . ASN A 1 210 ? -17.598 7.398 19.671 1.00 93.19 210 ASN A C 1
ATOM 1568 O O . ASN A 1 210 ? -18.477 7.868 18.958 1.00 93.19 210 ASN A O 1
ATOM 1572 N N . LYS A 1 211 ? -16.305 7.427 19.330 1.00 92.75 211 LYS A N 1
ATOM 1573 C CA . LYS A 1 211 ? -15.838 7.927 18.033 1.00 92.75 211 LYS A CA 1
ATOM 1574 C C . LYS A 1 211 ? -16.036 6.880 16.951 1.00 92.75 211 LYS A C 1
ATOM 1576 O O . LYS A 1 211 ? -15.920 5.682 17.238 1.00 92.75 211 LYS A O 1
ATOM 1581 N N . THR A 1 212 ? -16.289 7.314 15.720 1.00 94.56 212 THR A N 1
ATOM 1582 C CA . THR A 1 212 ? -16.225 6.403 14.569 1.00 94.56 212 THR A CA 1
ATOM 1583 C C . THR A 1 212 ? -14.790 5.924 14.362 1.00 94.56 212 THR A C 1
ATOM 1585 O O . THR A 1 212 ? -13.824 6.532 14.845 1.00 94.56 212 THR A O 1
ATOM 1588 N N . ILE A 1 213 ? -14.628 4.804 13.655 1.00 91.62 213 ILE A N 1
ATOM 1589 C CA . ILE A 1 213 ? -13.293 4.310 13.292 1.00 91.62 213 ILE A CA 1
ATOM 1590 C C . ILE A 1 213 ? -12.557 5.377 12.468 1.00 91.62 213 ILE A C 1
ATOM 1592 O O . ILE A 1 213 ? -11.371 5.620 12.694 1.00 91.62 213 ILE A O 1
ATOM 1596 N N . LYS A 1 214 ? -13.268 6.068 11.570 1.00 93.19 214 LYS A N 1
ATOM 1597 C CA . LYS A 1 214 ? -12.722 7.185 10.796 1.00 93.19 214 LYS A CA 1
ATOM 1598 C C . LYS A 1 214 ? -12.221 8.312 11.691 1.00 93.19 214 LYS A C 1
ATOM 1600 O O . LYS A 1 214 ? -11.043 8.639 11.599 1.00 93.19 214 LYS A O 1
ATOM 1605 N N . GLU A 1 215 ? -13.062 8.852 12.577 1.00 94.38 215 GLU A N 1
ATOM 1606 C CA . GLU A 1 215 ? -12.695 9.956 13.478 1.00 94.38 215 GLU A CA 1
ATOM 1607 C C . GLU A 1 215 ? -11.456 9.616 14.313 1.00 94.38 215 GLU A C 1
ATOM 1609 O O . GLU A 1 215 ? -10.583 10.456 14.537 1.00 94.38 215 GLU A O 1
ATOM 1614 N N . TYR A 1 216 ? -11.358 8.366 14.774 1.00 92.75 216 TYR A N 1
ATOM 1615 C CA . TYR A 1 216 ? -10.192 7.897 15.511 1.00 92.75 216 TYR A CA 1
ATOM 1616 C C . TYR A 1 216 ? -8.907 7.968 14.678 1.00 92.75 216 TYR A C 1
ATOM 1618 O O . TYR A 1 216 ? -7.887 8.451 15.170 1.00 92.75 216 TYR A O 1
ATOM 1626 N N . TYR A 1 217 ? -8.944 7.517 13.424 1.00 91.44 217 TYR A N 1
ATOM 1627 C CA . TYR A 1 217 ? -7.788 7.577 12.531 1.00 91.44 217 TYR A CA 1
ATOM 1628 C C . TYR A 1 217 ? -7.486 9.001 12.042 1.00 91.44 217 TYR A C 1
ATOM 1630 O O . TYR A 1 217 ? -6.314 9.354 11.922 1.00 91.44 217 TYR A O 1
ATOM 1638 N N . GLU A 1 218 ? -8.489 9.861 11.856 1.00 93.75 218 GLU A N 1
ATOM 1639 C CA . GLU A 1 218 ? -8.273 11.290 11.574 1.00 93.75 218 GLU A CA 1
ATOM 1640 C C . GLU A 1 218 ? -7.510 11.967 12.718 1.00 93.75 218 GLU A C 1
ATOM 1642 O O . GLU A 1 218 ? -6.583 12.739 12.481 1.00 93.75 218 GLU A O 1
ATOM 1647 N N . MET A 1 219 ? -7.807 11.606 13.973 1.00 91.81 219 MET A N 1
ATOM 1648 C CA . MET A 1 219 ? -7.028 12.070 15.129 1.00 91.81 219 MET A CA 1
ATOM 1649 C C . MET A 1 219 ? -5.568 11.596 15.113 1.00 91.81 219 MET A C 1
ATOM 1651 O O . MET A 1 219 ? -4.730 12.230 15.752 1.00 91.81 219 MET A O 1
ATOM 1655 N N . GLN A 1 220 ? -5.251 10.503 14.409 1.00 90.19 220 GLN A N 1
ATOM 1656 C CA . GLN A 1 220 ? -3.872 10.040 14.205 1.00 90.19 220 GLN A CA 1
ATOM 1657 C C . GLN A 1 220 ? -3.189 10.713 13.002 1.00 90.19 220 GLN A C 1
ATOM 1659 O O . GLN A 1 220 ? -2.013 10.457 12.764 1.00 90.19 220 GLN A O 1
ATOM 1664 N N . GLY A 1 221 ? -3.900 11.566 12.256 1.00 91.94 221 GLY A N 1
ATOM 1665 C CA . GLY A 1 221 ? -3.383 12.281 11.090 1.00 91.94 221 GLY A CA 1
ATOM 1666 C C . GLY A 1 221 ? -3.687 11.623 9.743 1.00 91.94 221 GLY A C 1
ATOM 1667 O O . GLY A 1 221 ? -3.160 12.083 8.732 1.00 91.94 221 GLY A O 1
ATOM 1668 N N . TYR A 1 222 ? -4.517 10.573 9.702 1.00 93.44 222 TYR A N 1
ATOM 1669 C CA . TYR A 1 222 ? -4.985 10.018 8.430 1.00 93.44 222 TYR A CA 1
ATOM 1670 C C . TYR A 1 222 ? -5.956 10.973 7.740 1.00 93.44 222 TYR A C 1
ATOM 1672 O O . TYR A 1 222 ? -6.805 11.602 8.371 1.00 93.44 222 TYR A O 1
ATOM 1680 N N . THR A 1 223 ? -5.839 11.038 6.421 1.00 93.44 223 THR A N 1
ATOM 1681 C CA . THR A 1 223 ? -6.733 11.791 5.544 1.00 93.44 223 THR A CA 1
ATOM 1682 C C . THR A 1 223 ? -7.336 10.850 4.517 1.00 93.44 223 THR A C 1
ATOM 1684 O O . THR A 1 223 ? -6.690 9.885 4.112 1.00 93.44 223 THR A O 1
ATOM 1687 N N . TYR A 1 224 ? -8.555 11.145 4.074 1.00 93.44 224 TYR A N 1
ATOM 1688 C CA . TYR A 1 224 ? -9.290 10.290 3.148 1.00 93.44 224 TYR A CA 1
ATOM 1689 C C . TYR A 1 224 ? -9.643 11.035 1.864 1.00 93.44 224 TYR A C 1
ATOM 1691 O O . TYR A 1 224 ? -10.033 12.204 1.904 1.00 93.44 224 TYR A O 1
ATOM 1699 N N . ASP A 1 225 ? -9.537 10.342 0.731 1.00 93.00 225 ASP A N 1
ATOM 1700 C CA . ASP A 1 225 ? -10.006 10.812 -0.568 1.00 93.00 225 ASP A CA 1
ATOM 1701 C C . ASP A 1 225 ? -11.249 10.030 -0.998 1.00 93.00 225 ASP A C 1
ATOM 1703 O O . ASP A 1 225 ? -11.184 8.904 -1.497 1.00 93.00 225 ASP A O 1
ATOM 1707 N N . ASN A 1 226 ? -12.405 10.671 -0.850 1.00 90.38 226 ASN A N 1
ATOM 1708 C CA . ASN A 1 226 ? -13.692 10.073 -1.193 1.00 90.38 226 ASN A CA 1
ATOM 1709 C C . ASN A 1 226 ? -13.923 9.957 -2.713 1.00 90.38 226 ASN A C 1
ATOM 1711 O O . ASN A 1 226 ? -14.924 9.381 -3.138 1.00 90.38 226 ASN A O 1
ATOM 1715 N N . LYS A 1 227 ? -13.029 10.501 -3.550 1.00 92.69 227 LYS A N 1
ATOM 1716 C CA . LYS A 1 227 ? -13.114 10.383 -5.016 1.00 92.69 227 LYS A CA 1
ATOM 1717 C C . LYS A 1 227 ? -12.559 9.057 -5.523 1.00 92.69 227 LYS A C 1
ATOM 1719 O O . LYS A 1 227 ? -12.952 8.609 -6.599 1.00 92.69 227 LYS A O 1
ATOM 1724 N N . LEU A 1 228 ? -11.635 8.454 -4.780 1.00 92.50 228 LEU A N 1
ATOM 1725 C CA . LEU A 1 228 ? -11.039 7.166 -5.120 1.00 92.50 228 LEU A CA 1
ATOM 1726 C C . LEU A 1 228 ? -11.922 6.030 -4.617 1.00 92.50 228 LEU A C 1
ATOM 1728 O O . LEU A 1 228 ? -12.721 6.213 -3.711 1.00 92.50 228 LEU A O 1
ATOM 1732 N N . ARG A 1 229 ? -11.780 4.832 -5.181 1.00 92.88 229 ARG A N 1
ATOM 1733 C CA . ARG A 1 229 ? -12.456 3.635 -4.666 1.00 92.88 229 ARG A CA 1
ATOM 1734 C C . ARG A 1 229 ? -11.416 2.680 -4.111 1.00 92.88 229 ARG A C 1
ATOM 1736 O O . ARG A 1 229 ? -10.729 2.017 -4.891 1.00 92.88 229 ARG A O 1
ATOM 1743 N N . SER A 1 230 ? -11.328 2.577 -2.787 1.00 92.62 230 SER A N 1
ATOM 1744 C CA . SER A 1 230 ? -10.425 1.612 -2.160 1.00 92.62 230 SER A CA 1
ATOM 1745 C C . SER A 1 230 ? -10.886 0.181 -2.431 1.00 92.62 230 SER A C 1
ATOM 1747 O O . SER A 1 230 ? -12.078 -0.111 -2.557 1.00 92.62 230 SER A O 1
ATOM 1749 N N . LEU A 1 231 ? -9.915 -0.715 -2.591 1.00 92.25 231 LEU A N 1
ATOM 1750 C CA . LEU A 1 231 ? -10.153 -2.124 -2.881 1.00 92.25 231 LEU A CA 1
ATOM 1751 C C . LEU A 1 231 ? -10.084 -2.940 -1.587 1.00 92.25 231 LEU A C 1
ATOM 1753 O O . LEU A 1 231 ? -9.302 -2.602 -0.705 1.00 92.25 231 LEU A O 1
ATOM 1757 N N . PRO A 1 232 ? -10.863 -4.024 -1.462 1.00 90.12 232 PRO A N 1
ATOM 1758 C CA . PRO A 1 232 ? -10.852 -4.825 -0.250 1.00 90.12 232 PRO A CA 1
ATOM 1759 C C . PRO A 1 232 ? -9.517 -5.551 -0.064 1.00 90.12 232 PRO A C 1
ATOM 1761 O O . PRO A 1 232 ? -8.952 -6.099 -1.015 1.00 90.12 232 PRO A O 1
ATOM 1764 N N . MET A 1 233 ? -9.060 -5.621 1.184 1.00 88.88 233 MET A N 1
ATOM 1765 C CA . MET A 1 233 ? -7.907 -6.426 1.566 1.00 88.88 233 MET A CA 1
ATOM 1766 C C . MET A 1 233 ? -8.329 -7.895 1.636 1.00 88.88 233 MET A C 1
ATOM 1768 O O . MET A 1 233 ? -9.078 -8.321 2.504 1.00 88.88 233 MET A O 1
ATOM 1772 N N . VAL A 1 234 ? -7.882 -8.688 0.671 1.00 92.25 234 VAL A N 1
ATOM 1773 C CA . VAL A 1 234 ? -8.133 -10.134 0.619 1.00 92.25 234 VAL A CA 1
ATOM 1774 C C . VAL A 1 234 ? -6.815 -10.867 0.426 1.00 92.25 234 VAL A C 1
ATOM 1776 O O . VAL A 1 234 ? -5.808 -10.268 0.044 1.00 92.25 234 VAL A O 1
ATOM 1779 N N . ARG A 1 235 ? -6.787 -12.181 0.668 1.00 94.12 235 ARG A N 1
ATOM 1780 C CA . ARG A 1 235 ? -5.586 -12.982 0.399 1.00 94.12 235 ARG A CA 1
ATOM 1781 C C . ARG A 1 235 ? -5.160 -12.815 -1.064 1.00 94.12 235 ARG A C 1
ATOM 1783 O O . ARG A 1 235 ? -5.944 -13.098 -1.965 1.00 94.12 235 ARG A O 1
ATOM 1790 N N . GLY A 1 236 ? -3.913 -12.398 -1.279 1.00 94.50 236 GLY A N 1
ATOM 1791 C CA . GLY A 1 236 ? -3.370 -12.107 -2.610 1.00 94.50 236 GLY A CA 1
ATOM 1792 C C . GLY A 1 236 ? -3.529 -10.651 -3.061 1.00 94.50 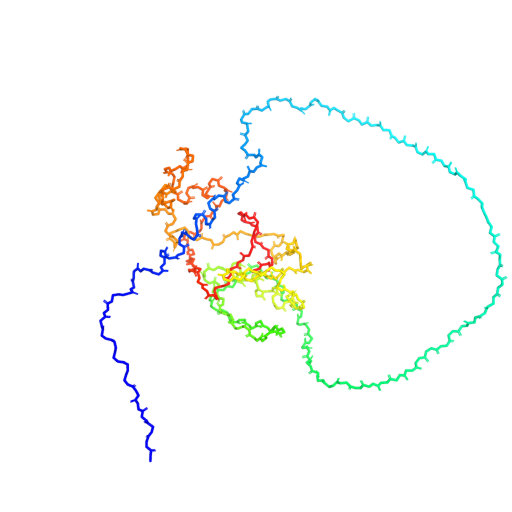236 GLY A C 1
ATOM 1793 O O . GLY A 1 236 ? -3.083 -10.321 -4.157 1.00 94.50 236 GLY A O 1
ATOM 1794 N N . ALA A 1 237 ? -4.124 -9.779 -2.241 1.00 95.56 237 ALA A N 1
ATOM 1795 C CA . ALA A 1 237 ? -4.037 -8.338 -2.440 1.00 95.56 237 ALA A CA 1
ATOM 1796 C C . ALA A 1 237 ? -2.599 -7.847 -2.201 1.00 95.56 237 ALA A C 1
ATOM 1798 O O . ALA A 1 237 ? -1.877 -8.388 -1.363 1.00 95.56 237 ALA A O 1
ATOM 1799 N N . ILE A 1 238 ? -2.215 -6.806 -2.935 1.00 96.50 238 ILE A N 1
ATOM 1800 C CA . ILE A 1 238 ? -0.977 -6.048 -2.742 1.00 96.50 238 ILE A CA 1
ATOM 1801 C C . ILE A 1 238 ? -1.348 -4.654 -2.233 1.00 96.50 238 ILE A C 1
ATOM 1803 O O . ILE A 1 238 ? -2.319 -4.064 -2.709 1.00 96.50 238 ILE A O 1
ATOM 1807 N N . ALA A 1 239 ? -0.591 -4.141 -1.269 1.00 96.50 239 ALA A N 1
ATOM 1808 C CA . ALA A 1 239 ? -0.769 -2.815 -0.689 1.00 96.50 239 ALA A CA 1
ATOM 1809 C C . ALA A 1 239 ? 0.604 -2.212 -0.377 1.00 96.50 239 ALA A C 1
ATOM 1811 O O . ALA A 1 239 ? 1.581 -2.944 -0.298 1.00 96.50 239 ALA A O 1
ATOM 1812 N N . MET A 1 240 ? 0.688 -0.893 -0.209 1.00 97.19 240 MET A N 1
ATOM 1813 C CA . MET A 1 240 ? 1.934 -0.253 0.218 1.00 97.19 240 MET A CA 1
ATOM 1814 C C . MET A 1 240 ? 2.144 -0.417 1.718 1.00 97.19 240 MET A C 1
ATOM 1816 O O . MET A 1 240 ? 1.210 -0.264 2.506 1.00 97.19 240 MET A O 1
ATOM 1820 N N . ALA A 1 241 ? 3.387 -0.684 2.110 1.00 96.38 241 ALA A N 1
ATOM 1821 C CA . ALA A 1 241 ? 3.799 -0.607 3.500 1.00 96.38 241 ALA A CA 1
ATOM 1822 C C . ALA A 1 241 ? 4.122 0.849 3.870 1.00 96.38 241 ALA A C 1
ATOM 1824 O O . ALA A 1 241 ? 4.721 1.592 3.088 1.00 96.38 241 ALA A O 1
ATOM 1825 N N . ASN A 1 242 ? 3.764 1.244 5.091 1.00 94.69 242 ASN A N 1
ATOM 1826 C CA . ASN A 1 242 ? 4.044 2.570 5.631 1.00 94.69 242 ASN A CA 1
ATOM 1827 C C . ASN A 1 242 ? 4.294 2.504 7.153 1.00 94.69 242 ASN A C 1
ATOM 1829 O O . ASN A 1 242 ? 4.161 1.450 7.782 1.00 94.69 242 ASN A O 1
ATOM 1833 N N . ARG A 1 243 ? 4.718 3.627 7.743 1.00 90.88 243 ARG A N 1
ATOM 1834 C CA . ARG A 1 243 ? 5.002 3.786 9.184 1.00 90.88 243 ARG A CA 1
ATOM 1835 C C . ARG A 1 243 ? 3.964 4.660 9.897 1.00 90.88 243 ARG A C 1
ATOM 1837 O O . ARG A 1 243 ? 4.210 5.125 11.008 1.00 90.88 243 ARG A O 1
ATOM 1844 N N . GLY A 1 244 ? 2.827 4.901 9.255 1.00 90.69 244 GLY A N 1
ATOM 1845 C CA . GLY A 1 244 ? 1.835 5.888 9.661 1.00 90.69 244 GLY A CA 1
ATOM 1846 C C . GLY A 1 244 ? 1.358 6.730 8.477 1.00 90.69 244 GLY A C 1
ATOM 1847 O O . GLY A 1 244 ? 1.775 6.478 7.340 1.00 90.69 244 GLY A O 1
ATOM 1848 N N . PRO A 1 245 ? 0.517 7.742 8.743 1.00 92.38 245 PRO A N 1
ATOM 1849 C CA . PRO A 1 245 ? -0.126 8.521 7.697 1.00 92.38 245 PRO A CA 1
ATOM 1850 C C . PRO A 1 245 ? 0.880 9.140 6.732 1.00 92.38 245 PRO A C 1
ATOM 1852 O O . PRO A 1 245 ? 1.835 9.785 7.166 1.00 92.38 245 PRO A O 1
ATOM 1855 N N . ASN A 1 246 ? 0.630 8.994 5.434 1.00 94.62 246 ASN A N 1
ATOM 1856 C CA . ASN A 1 246 ? 1.380 9.658 4.365 1.00 94.62 246 ASN A CA 1
ATOM 1857 C C . ASN A 1 246 ? 2.887 9.341 4.350 1.00 94.62 246 ASN A C 1
ATOM 1859 O O . ASN A 1 246 ? 3.707 10.202 4.036 1.00 94.62 246 ASN A O 1
ATOM 1863 N N . THR A 1 247 ? 3.262 8.108 4.707 1.00 95.25 247 THR A N 1
ATOM 1864 C CA . THR A 1 247 ? 4.669 7.659 4.736 1.00 95.25 247 THR A CA 1
ATOM 1865 C C . THR A 1 247 ? 4.971 6.537 3.738 1.00 95.25 247 THR A C 1
ATOM 1867 O O . THR A 1 247 ? 5.873 5.727 3.963 1.00 95.25 247 THR A O 1
ATOM 1870 N N . ASN A 1 248 ? 4.226 6.467 2.631 1.00 97.31 248 ASN A N 1
ATOM 1871 C CA . ASN A 1 248 ? 4.427 5.441 1.606 1.00 97.31 248 ASN A CA 1
ATOM 1872 C C . ASN A 1 248 ? 5.748 5.665 0.859 1.00 97.31 248 ASN A C 1
ATOM 1874 O O . ASN A 1 248 ? 6.061 6.792 0.482 1.00 97.31 248 ASN A O 1
ATOM 1878 N N . GLY A 1 249 ? 6.509 4.591 0.632 1.00 96.75 249 GLY A N 1
ATOM 1879 C CA . GLY A 1 249 ? 7.829 4.628 -0.013 1.00 96.75 249 GLY A CA 1
ATOM 1880 C C . GLY A 1 249 ? 7.931 3.655 -1.187 1.00 96.75 249 GLY A C 1
ATOM 1881 O O . GLY A 1 249 ? 7.142 3.717 -2.125 1.00 96.75 249 GLY A O 1
ATOM 1882 N N . SER A 1 250 ? 8.897 2.737 -1.143 1.00 97.44 250 SER A N 1
ATOM 1883 C CA . SER A 1 250 ? 9.048 1.653 -2.131 1.00 97.44 250 SER A CA 1
ATOM 1884 C C . SER A 1 250 ? 8.536 0.293 -1.653 1.00 97.44 250 SER A C 1
ATOM 1886 O O . SER A 1 250 ? 8.368 -0.606 -2.478 1.00 97.44 250 SER A O 1
ATOM 1888 N N . GLN A 1 251 ? 8.332 0.129 -0.344 1.00 98.38 251 GLN A N 1
ATOM 1889 C CA . GLN A 1 251 ? 7.986 -1.148 0.279 1.00 98.38 251 GLN A CA 1
ATOM 1890 C C . GLN A 1 251 ? 6.499 -1.488 0.127 1.00 98.38 251 GLN A C 1
ATOM 1892 O O . GLN A 1 251 ? 5.646 -0.606 0.219 1.00 98.38 251 GLN A O 1
ATOM 1897 N N . PHE A 1 252 ? 6.198 -2.773 -0.054 1.00 97.88 252 PHE A N 1
ATOM 1898 C CA . PHE A 1 252 ? 4.853 -3.321 -0.268 1.00 97.88 252 PHE A CA 1
ATOM 1899 C C . PHE A 1 252 ? 4.699 -4.690 0.405 1.00 97.88 252 PHE A C 1
ATOM 1901 O O . PHE A 1 252 ? 5.747 -5.327 0.677 1.00 97.88 252 PHE A O 1
#

pLDDT: mean 71.55, std 28.44, range [25.78, 98.38]